Protein AF-A0A329N041-F1 (afdb_monomer)

Secondary structure (DSSP, 8-state):
-------------------THHHHHHHHHHHHHHHHHHHHHHHHHHHHHHHHTSTT-HHHHHHHHHHHHHHHHHHHHHHHHHHHHHHHHT-TTS-HHHHHHHHHHHHHHHHHHHHHHHHHHHHHH-TT----HHHHHHHHHHHHHHHHHHHHHHHHHHHHHHHHHHHHHHHHHHHHHHTT-

pLDDT: mean 80.26, std 16.28, range [36.41, 95.81]

Foldseek 3Di:
DDDDDPDPPPPPPPPPPQPCVLVVVLVVLLVVLVVLLVVLLVLLVVQLVVVVVPPDPPLVNLLSVLLNLLSVLLNVLSVLLNVLLCVLVVAPLDDSVCNVVLSVQSVVLSVVSVVLSVVSVCVSPDPDDPDDSVRSNVSSVVSSVVSVVSSVSSVVSSVVSVVSSVVSVVVVVVVVVVVVD

Structure (mmCIF, N/CA/C/O backbone):
data_AF-A0A329N041-F1
#
_entry.id   AF-A0A329N041-F1
#
loop_
_atom_site.group_PDB
_atom_site.id
_atom_site.type_symbol
_atom_site.label_atom_id
_atom_site.label_alt_id
_atom_site.label_comp_id
_atom_site.label_asym_id
_atom_site.label_entity_id
_atom_site.label_seq_id
_atom_site.pdbx_PDB_ins_code
_atom_site.Cartn_x
_atom_site.Cartn_y
_atom_site.Cartn_z
_atom_site.occupancy
_atom_site.B_iso_or_equiv
_atom_site.auth_seq_id
_atom_site.auth_comp_id
_atom_site.auth_asym_id
_atom_site.auth_atom_id
_atom_site.pdbx_PDB_model_num
ATOM 1 N N . MET A 1 1 ? 1.547 -16.023 -68.208 1.00 36.41 1 MET A N 1
ATOM 2 C CA . MET A 1 1 ? 2.608 -14.997 -68.260 1.00 36.41 1 MET A CA 1
ATOM 3 C C . MET A 1 1 ? 2.068 -13.757 -67.552 1.00 36.41 1 MET A C 1
ATOM 5 O O . MET A 1 1 ? 1.078 -13.243 -68.042 1.00 36.41 1 MET A O 1
ATOM 9 N N . PHE A 1 2 ? 2.660 -13.399 -66.395 1.00 37.31 2 PHE A N 1
ATOM 10 C CA . PHE A 1 2 ? 2.505 -12.159 -65.582 1.00 37.31 2 PHE A CA 1
ATOM 11 C C . PHE A 1 2 ? 1.068 -11.742 -65.183 1.00 37.31 2 PHE A C 1
ATOM 13 O O . PHE A 1 2 ? 0.293 -11.337 -66.033 1.00 37.31 2 PHE A O 1
ATOM 20 N N . LEU A 1 3 ? 0.563 -11.889 -63.947 1.00 41.72 3 LEU A N 1
ATOM 21 C CA . LEU A 1 3 ? 0.979 -11.391 -62.616 1.00 41.72 3 LEU A CA 1
ATOM 22 C C . LEU A 1 3 ? 1.294 -9.889 -62.570 1.00 41.72 3 LEU A C 1
ATOM 24 O O . LEU A 1 3 ? 2.370 -9.523 -63.011 1.00 41.72 3 LEU A O 1
ATOM 28 N N . VAL A 1 4 ? 0.409 -9.081 -61.963 1.00 42.91 4 VAL A N 1
ATOM 29 C CA . VAL A 1 4 ? 0.740 -8.079 -60.921 1.00 42.91 4 VAL A CA 1
ATOM 30 C C . VAL A 1 4 ? -0.524 -7.804 -60.089 1.00 42.91 4 VAL A C 1
ATOM 32 O O . VAL A 1 4 ? -1.478 -7.186 -60.554 1.00 42.91 4 VAL A O 1
ATOM 35 N N . CYS A 1 5 ? -0.507 -8.269 -58.839 1.00 43.84 5 CYS A N 1
ATOM 36 C CA . CYS A 1 5 ? -1.373 -7.798 -57.764 1.00 43.84 5 CYS A CA 1
ATOM 37 C C . CYS A 1 5 ? -0.854 -6.439 -57.278 1.00 43.84 5 CYS A C 1
ATOM 39 O O . CYS A 1 5 ? 0.295 -6.350 -56.850 1.00 43.84 5 CYS A O 1
ATOM 41 N N . ALA A 1 6 ? -1.687 -5.400 -57.285 1.00 44.22 6 ALA A N 1
ATOM 42 C CA . ALA A 1 6 ? -1.399 -4.160 -56.569 1.00 44.22 6 ALA A CA 1
ATOM 43 C C . ALA A 1 6 ? -2.016 -4.241 -55.165 1.00 44.22 6 ALA A C 1
ATOM 45 O O . ALA A 1 6 ? -3.108 -3.740 -54.910 1.00 44.22 6 ALA A O 1
ATOM 46 N N . THR A 1 7 ? -1.326 -4.918 -54.247 1.00 43.50 7 THR A N 1
ATOM 47 C CA . THR A 1 7 ? -1.579 -4.775 -52.810 1.00 43.50 7 THR A CA 1
ATOM 48 C C . THR A 1 7 ? -0.987 -3.444 -52.366 1.00 43.50 7 THR A C 1
ATOM 50 O O . THR A 1 7 ? 0.226 -3.323 -52.202 1.00 43.50 7 THR A O 1
ATOM 53 N N . GLY A 1 8 ? -1.835 -2.432 -52.194 1.00 42.41 8 GLY A N 1
ATOM 54 C CA . GLY A 1 8 ? -1.463 -1.224 -51.470 1.00 42.41 8 GLY A CA 1
ATOM 55 C C . GLY A 1 8 ? -1.218 -1.585 -50.011 1.00 42.41 8 GLY A C 1
ATOM 56 O O . GLY A 1 8 ? -2.159 -1.716 -49.232 1.00 42.41 8 GLY A O 1
ATOM 57 N N . THR A 1 9 ? 0.042 -1.785 -49.638 1.00 42.12 9 THR A N 1
ATOM 58 C CA . THR A 1 9 ? 0.456 -1.827 -48.238 1.00 42.12 9 THR A CA 1
ATOM 59 C C . THR A 1 9 ? 0.283 -0.426 -47.672 1.00 42.12 9 THR A C 1
ATOM 61 O O . THR A 1 9 ? 1.160 0.426 -47.805 1.00 42.12 9 THR A O 1
ATOM 64 N N . ALA A 1 10 ? -0.869 -0.174 -47.057 1.00 41.91 10 ALA A N 1
ATOM 65 C CA . ALA A 1 10 ? -1.018 0.922 -46.121 1.00 41.91 10 ALA A CA 1
ATOM 66 C C . ALA A 1 10 ? -0.098 0.627 -44.929 1.00 41.91 10 ALA A C 1
ATOM 68 O O . ALA A 1 10 ? -0.480 -0.047 -43.976 1.00 41.91 10 ALA A O 1
ATOM 69 N N . THR A 1 11 ? 1.146 1.098 -44.992 1.00 44.81 11 THR A N 1
ATOM 70 C CA . THR A 1 11 ? 2.001 1.215 -43.813 1.00 44.81 11 THR A CA 1
ATOM 71 C C . THR A 1 11 ? 1.449 2.359 -42.973 1.00 44.81 11 THR A C 1
ATOM 73 O O . THR A 1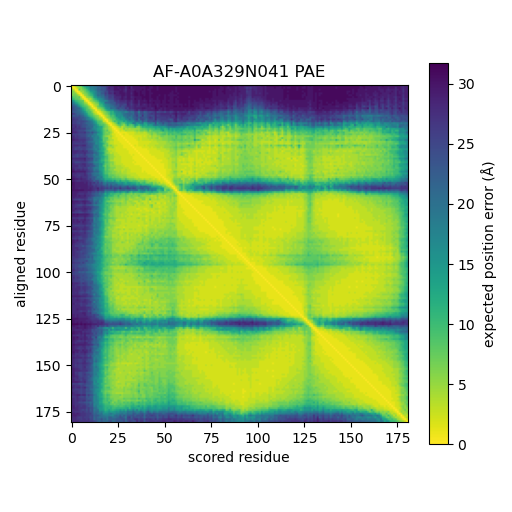 11 ? 1.955 3.480 -43.001 1.00 44.81 11 THR A O 1
ATOM 76 N N . ALA A 1 12 ? 0.366 2.089 -42.246 1.00 44.12 12 ALA A N 1
ATOM 77 C CA . ALA A 1 12 ? -0.032 2.901 -41.114 1.00 44.12 12 ALA A CA 1
ATOM 78 C C . ALA A 1 12 ? 1.030 2.696 -40.025 1.00 44.12 12 ALA A C 1
ATOM 80 O O . ALA A 1 12 ? 0.885 1.861 -39.137 1.00 44.12 12 ALA A O 1
ATOM 81 N N . GLN A 1 13 ? 2.143 3.423 -40.132 1.00 44.97 13 GLN A N 1
ATOM 82 C CA . GLN A 1 13 ? 3.060 3.623 -39.017 1.00 44.97 13 GLN A CA 1
ATOM 83 C C . GLN A 1 13 ? 2.371 4.542 -38.005 1.00 44.97 13 GLN A C 1
ATOM 85 O O . GLN A 1 13 ? 2.646 5.734 -37.925 1.00 44.97 13 GLN A O 1
ATOM 90 N N . GLY A 1 14 ? 1.435 3.984 -37.242 1.00 40.31 14 GLY A N 1
ATOM 91 C CA . GLY A 1 14 ? 1.096 4.542 -35.946 1.00 40.31 14 GLY A CA 1
ATOM 92 C C . GLY A 1 14 ? 2.196 4.114 -34.991 1.00 40.31 14 GLY A C 1
ATOM 93 O O . GLY A 1 14 ? 2.254 2.945 -34.617 1.00 40.31 14 GLY A O 1
ATOM 94 N N . TRP A 1 15 ? 3.092 5.028 -34.618 1.00 39.97 15 TRP A N 1
ATOM 95 C CA . TRP A 1 15 ? 3.858 4.831 -33.389 1.00 39.97 15 TRP A CA 1
ATOM 96 C C . TRP A 1 15 ? 2.839 4.574 -32.274 1.00 39.97 15 TRP A C 1
ATOM 98 O O . TRP A 1 15 ? 1.861 5.327 -32.205 1.00 39.97 15 TRP A O 1
ATOM 108 N N . PRO A 1 16 ? 2.989 3.526 -31.444 1.00 43.50 16 PRO A N 1
ATOM 109 C CA . PRO A 1 16 ? 2.097 3.342 -30.315 1.00 43.50 16 PRO A CA 1
ATOM 110 C C . PRO A 1 16 ? 2.186 4.601 -29.454 1.00 43.50 16 PRO A C 1
ATOM 112 O O . PRO A 1 16 ? 3.217 4.898 -28.853 1.00 43.50 16 PRO A O 1
ATOM 115 N N . VAL A 1 17 ? 1.111 5.388 -29.463 1.00 50.88 17 VAL A N 1
ATOM 116 C CA . VAL A 1 17 ? 0.929 6.473 -28.511 1.00 50.88 17 VAL A CA 1
ATOM 117 C C . VAL A 1 17 ? 0.773 5.779 -27.170 1.00 50.88 17 VAL A C 1
ATOM 119 O O . VAL A 1 17 ? -0.177 5.028 -26.953 1.00 50.88 17 VAL A O 1
ATOM 122 N N . TYR A 1 18 ? 1.786 5.947 -26.330 1.00 52.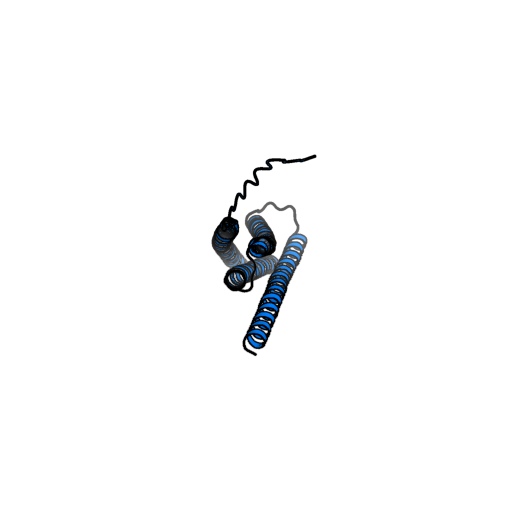84 18 TYR A N 1
ATOM 123 C CA . TYR A 1 18 ? 1.862 5.358 -25.005 1.00 52.84 18 TYR A CA 1
ATOM 124 C C . TYR A 1 18 ? 0.614 5.732 -24.213 1.00 52.84 18 TYR A C 1
ATOM 126 O O . TYR A 1 18 ? 0.292 6.910 -24.085 1.00 52.84 18 TYR A O 1
ATOM 134 N N . ASP A 1 19 ? -0.072 4.728 -23.675 1.00 51.34 19 ASP A N 1
ATOM 135 C CA . ASP A 1 19 ? -1.238 4.912 -22.817 1.00 51.34 19 ASP A CA 1
ATOM 136 C C . ASP A 1 19 ? -0.763 5.213 -21.390 1.00 51.34 19 ASP A C 1
ATOM 138 O O . ASP A 1 19 ? -0.799 4.390 -20.478 1.00 51.34 19 ASP A O 1
ATOM 142 N N . ASN A 1 20 ? -0.239 6.422 -21.218 1.00 51.19 20 ASN A N 1
ATOM 143 C CA . ASN A 1 20 ? 0.140 7.019 -19.940 1.00 51.19 20 ASN A CA 1
ATOM 144 C C . ASN A 1 20 ? -1.081 7.335 -19.043 1.00 51.19 20 ASN A C 1
ATOM 146 O O . ASN A 1 20 ? -0.908 7.805 -17.914 1.00 51.19 20 ASN A O 1
ATOM 150 N N . THR A 1 21 ? -2.304 7.014 -19.487 1.00 59.97 21 THR A N 1
ATOM 151 C CA . THR A 1 21 ? -3.535 7.116 -18.689 1.00 59.97 21 THR A CA 1
ATOM 152 C C . THR A 1 21 ? -3.466 6.271 -17.414 1.00 59.97 21 THR A C 1
ATOM 154 O O . THR A 1 21 ? -3.824 6.775 -16.349 1.00 59.97 21 THR A O 1
ATOM 157 N N . ASN A 1 22 ? -2.934 5.041 -17.485 1.00 61.88 22 ASN A N 1
ATOM 158 C CA . ASN A 1 22 ? -2.892 4.116 -16.339 1.00 61.88 22 ASN A CA 1
ATOM 159 C C . ASN A 1 22 ? -1.966 4.595 -15.204 1.00 61.88 22 ASN A C 1
ATOM 161 O O . ASN A 1 22 ? -2.244 4.367 -14.029 1.00 61.88 22 ASN A O 1
ATOM 165 N N . PHE A 1 23 ? -0.871 5.294 -15.522 1.00 64.06 23 PHE A N 1
ATOM 166 C CA . PHE A 1 23 ? 0.017 5.840 -14.488 1.00 64.06 23 PHE A CA 1
ATOM 167 C C . PHE A 1 23 ? -0.606 7.058 -13.795 1.00 64.06 23 PHE A C 1
ATOM 169 O O . PHE A 1 23 ? -0.521 7.209 -12.576 1.00 64.06 23 PHE A O 1
ATOM 176 N N . ILE A 1 24 ? -1.284 7.918 -14.562 1.00 67.12 24 ILE A N 1
ATOM 177 C CA . ILE A 1 24 ? -2.003 9.073 -14.012 1.00 67.12 24 ILE A CA 1
ATOM 178 C C . ILE A 1 24 ? -3.166 8.605 -13.127 1.00 67.12 24 ILE A C 1
ATOM 180 O O . ILE A 1 24 ? -3.408 9.208 -12.078 1.00 67.12 24 ILE A O 1
ATOM 184 N N . SER A 1 25 ? -3.883 7.545 -13.516 1.00 76.62 25 SER A N 1
ATOM 185 C CA . SER A 1 25 ? -4.955 6.981 -12.690 1.00 76.62 25 SER A CA 1
ATOM 186 C C . SER A 1 25 ? -4.417 6.387 -11.392 1.00 76.62 25 SER A C 1
ATOM 188 O O . SER A 1 25 ? -4.970 6.695 -10.340 1.00 76.62 25 SER A O 1
ATOM 190 N N . LEU A 1 26 ? -3.307 5.648 -11.432 1.00 78.69 26 LEU A N 1
ATOM 191 C CA . LEU A 1 26 ? -2.674 5.121 -10.224 1.00 78.69 26 LEU A CA 1
ATOM 192 C C . LEU A 1 26 ? -2.183 6.239 -9.297 1.00 78.69 26 LEU A C 1
ATOM 194 O O . LEU A 1 26 ? -2.425 6.207 -8.095 1.00 78.69 26 LEU A O 1
ATOM 198 N N . GLY A 1 27 ? -1.555 7.285 -9.841 1.00 80.75 27 GLY A N 1
ATOM 199 C CA . GLY A 1 27 ? -1.159 8.452 -9.050 1.00 80.75 27 GLY A CA 1
ATOM 200 C C . GLY A 1 27 ? -2.347 9.112 -8.338 1.00 80.75 27 GLY A C 1
ATOM 201 O O . GLY A 1 27 ? -2.243 9.472 -7.166 1.00 80.75 27 GLY A O 1
ATOM 202 N N . LYS A 1 28 ? -3.501 9.224 -9.012 1.00 84.00 28 LYS A N 1
ATOM 203 C CA . LYS A 1 28 ? -4.747 9.712 -8.397 1.00 84.00 28 LYS A CA 1
ATOM 204 C C . LYS A 1 28 ? -5.266 8.767 -7.316 1.00 84.00 28 LYS A C 1
ATOM 206 O O . LYS A 1 28 ? -5.635 9.250 -6.249 1.00 84.00 28 LYS A O 1
ATOM 211 N N . GLN A 1 29 ? -5.279 7.460 -7.581 1.00 83.88 29 GLN A N 1
ATOM 212 C CA . GLN A 1 29 ? -5.688 6.448 -6.606 1.00 83.88 29 GLN A CA 1
ATOM 213 C C . GLN A 1 29 ? -4.832 6.550 -5.346 1.00 83.88 29 GLN A C 1
ATOM 215 O O . GLN A 1 29 ? -5.388 6.737 -4.277 1.00 83.88 29 GLN A O 1
ATOM 220 N N . LEU A 1 30 ? -3.502 6.580 -5.469 1.00 81.69 30 LEU A N 1
ATOM 221 C CA . LEU A 1 30 ? -2.580 6.696 -4.333 1.00 81.69 30 LEU A CA 1
ATOM 222 C C . LEU A 1 30 ? -2.812 7.965 -3.495 1.00 81.69 30 LEU A C 1
ATOM 224 O O . LEU A 1 30 ? -2.714 7.926 -2.268 1.00 81.69 30 LEU A O 1
ATOM 228 N N . ILE A 1 31 ? -3.137 9.093 -4.136 1.00 85.75 31 ILE A N 1
ATOM 229 C CA . ILE A 1 31 ? -3.490 10.335 -3.429 1.00 85.75 31 ILE A CA 1
ATOM 230 C C . ILE A 1 31 ? -4.810 10.171 -2.664 1.00 85.75 31 ILE A C 1
ATOM 232 O O . ILE A 1 31 ? -4.897 10.575 -1.501 1.00 85.75 31 ILE A O 1
ATOM 236 N N . GLU A 1 32 ? -5.830 9.570 -3.281 1.00 87.00 32 GLU A N 1
ATOM 237 C CA . GLU A 1 32 ? -7.100 9.294 -2.602 1.00 87.00 32 GLU A CA 1
ATOM 238 C C . GLU A 1 32 ? -6.900 8.294 -1.451 1.00 87.00 32 GLU A C 1
ATOM 240 O O . GLU A 1 32 ? -7.385 8.534 -0.347 1.00 87.00 32 GLU A O 1
ATOM 245 N N . SER A 1 33 ? -6.083 7.255 -1.636 1.00 82.19 33 SER A N 1
ATOM 246 C CA . SER A 1 33 ? -5.703 6.301 -0.590 1.00 82.19 33 SER A CA 1
ATOM 247 C C . SER A 1 33 ? -5.014 6.990 0.594 1.00 82.19 33 SER A C 1
ATOM 249 O O . SER A 1 33 ? -5.297 6.691 1.757 1.00 82.19 33 SER A O 1
ATOM 251 N N . ALA A 1 34 ? -4.133 7.964 0.339 1.00 83.44 34 ALA A N 1
ATOM 252 C CA . ALA A 1 34 ? -3.487 8.748 1.395 1.00 83.44 34 ALA A CA 1
ATOM 253 C C . ALA A 1 34 ? -4.508 9.571 2.205 1.00 83.44 34 ALA A C 1
ATOM 255 O O . ALA A 1 34 ? -4.422 9.681 3.432 1.00 83.44 34 ALA A O 1
ATOM 256 N N . LYS A 1 35 ? -5.521 10.121 1.534 1.00 88.25 35 LYS A N 1
ATOM 257 C CA . LYS A 1 35 ? -6.616 10.836 2.194 1.00 88.25 35 LYS A CA 1
ATOM 258 C C . LYS A 1 35 ? -7.500 9.886 3.008 1.00 88.25 35 LYS A C 1
ATOM 260 O O . LYS A 1 35 ? -7.790 10.189 4.166 1.00 88.25 35 LYS A O 1
ATOM 265 N N . GLN A 1 36 ? -7.874 8.739 2.446 1.00 86.62 36 GLN A N 1
ATOM 266 C CA . GLN A 1 36 ? -8.671 7.714 3.124 1.00 86.62 36 GLN A CA 1
ATOM 267 C C . GLN A 1 36 ? -7.961 7.166 4.372 1.00 86.62 36 GLN A C 1
ATOM 269 O O . GLN A 1 36 ? -8.552 7.111 5.449 1.00 86.62 36 GLN A O 1
ATOM 274 N N . THR A 1 37 ? -6.669 6.836 4.277 1.00 88.19 37 THR A N 1
ATOM 275 C CA . THR A 1 37 ? -5.873 6.369 5.430 1.00 88.19 37 THR A CA 1
ATOM 276 C C . THR A 1 37 ? -5.774 7.426 6.531 1.00 88.19 37 THR A C 1
ATOM 278 O O . THR A 1 37 ? -5.918 7.096 7.708 1.00 88.19 37 THR A O 1
ATOM 281 N N . SER A 1 38 ? -5.600 8.704 6.176 1.00 88.62 38 SER A N 1
ATOM 282 C CA . SER A 1 38 ? -5.602 9.815 7.137 1.00 88.62 38 SER A CA 1
ATOM 283 C C . SER A 1 38 ? -6.943 9.947 7.868 1.00 88.62 38 SER A C 1
ATOM 285 O O . SER A 1 38 ? -6.971 10.038 9.098 1.00 88.62 38 SER A O 1
ATOM 287 N N . GLN A 1 39 ? -8.060 9.879 7.136 1.00 89.75 39 GLN A N 1
ATOM 288 C CA . GLN A 1 39 ? -9.401 9.885 7.729 1.00 89.75 39 GLN A CA 1
ATOM 289 C C . GLN A 1 39 ? -9.595 8.700 8.681 1.00 89.75 39 GLN A C 1
ATOM 291 O O . GLN A 1 39 ? -10.033 8.881 9.816 1.00 89.75 39 GLN A O 1
ATOM 296 N N . LEU A 1 40 ? -9.198 7.498 8.260 1.00 87.88 40 LEU A N 1
ATOM 297 C CA . LEU A 1 40 ? -9.338 6.293 9.069 1.00 87.88 40 LEU A CA 1
ATOM 298 C C . LEU A 1 40 ? -8.480 6.349 10.345 1.00 87.88 40 LEU A C 1
ATOM 300 O O . LEU A 1 40 ? -8.952 5.972 11.417 1.00 87.88 40 LEU A O 1
ATOM 304 N N . LEU A 1 41 ? -7.255 6.884 10.276 1.00 90.50 41 LEU A N 1
ATOM 305 C CA . LEU A 1 41 ? -6.420 7.127 11.461 1.00 90.50 41 LEU A CA 1
ATOM 306 C C . LEU A 1 41 ? -7.072 8.104 12.440 1.00 90.50 41 LEU A C 1
ATOM 308 O O . LEU A 1 41 ? -7.046 7.858 13.647 1.00 90.50 41 LEU A O 1
ATOM 312 N N . GLN A 1 42 ? -7.666 9.191 11.941 1.00 89.06 42 GLN A N 1
ATOM 313 C CA . GLN A 1 42 ? -8.391 10.147 12.782 1.00 89.06 42 GLN A CA 1
ATOM 314 C C . GLN A 1 42 ? -9.575 9.476 13.484 1.00 89.06 42 GLN A C 1
ATOM 316 O O . GLN A 1 42 ? -9.747 9.652 14.691 1.00 89.06 42 GLN A O 1
ATOM 321 N N . THR A 1 43 ? -10.347 8.653 12.767 1.00 87.81 43 THR A N 1
ATOM 322 C CA . THR A 1 43 ? -11.447 7.870 13.348 1.00 87.81 43 THR A CA 1
ATOM 323 C C . THR A 1 43 ? -10.945 6.918 14.432 1.00 87.81 43 THR A C 1
ATOM 325 O O . THR A 1 43 ? -11.510 6.886 15.526 1.00 87.81 43 THR A O 1
ATOM 328 N N . VAL A 1 44 ? -9.859 6.181 14.180 1.00 88.56 44 VAL A N 1
ATOM 329 C CA . VAL A 1 44 ? -9.260 5.275 15.172 1.00 88.56 44 VAL A CA 1
ATOM 330 C C . VAL A 1 44 ? -8.824 6.029 16.430 1.00 88.56 44 VAL A C 1
ATOM 332 O O . VAL A 1 44 ? -9.101 5.576 17.541 1.00 88.56 44 VAL A O 1
ATOM 335 N N . GLU A 1 45 ? -8.161 7.177 16.279 1.00 88.38 45 GLU A N 1
ATOM 336 C CA . GLU A 1 45 ? -7.673 7.970 17.412 1.00 88.38 45 GLU A CA 1
ATOM 337 C C . GLU A 1 45 ? -8.832 8.569 18.223 1.00 88.38 45 GLU A C 1
ATOM 339 O O . GLU A 1 45 ? -8.837 8.488 19.452 1.00 88.38 45 GLU A O 1
ATOM 344 N N . PHE A 1 46 ? -9.869 9.072 17.548 1.00 89.12 46 PHE A N 1
ATOM 345 C CA . PHE A 1 46 ? -11.095 9.546 18.188 1.00 89.12 46 PHE A CA 1
ATOM 346 C C . PHE A 1 46 ? -11.794 8.439 18.993 1.00 89.12 46 PHE A C 1
ATOM 348 O O . PHE A 1 46 ? -12.163 8.640 20.154 1.00 89.12 46 PHE A O 1
ATOM 355 N N . LEU A 1 47 ? -11.951 7.244 18.414 1.00 85.31 47 LEU A N 1
ATOM 356 C CA . LEU A 1 47 ? -12.558 6.099 19.101 1.00 85.31 47 LEU A CA 1
ATOM 357 C C . LEU A 1 47 ? -11.715 5.635 20.294 1.00 85.31 47 LEU A C 1
ATOM 359 O O . LEU A 1 47 ? -12.263 5.290 21.345 1.00 85.31 47 LEU A O 1
ATOM 363 N N . LYS A 1 48 ? -10.386 5.674 20.171 1.00 85.44 48 LYS A N 1
ATOM 364 C CA . LYS A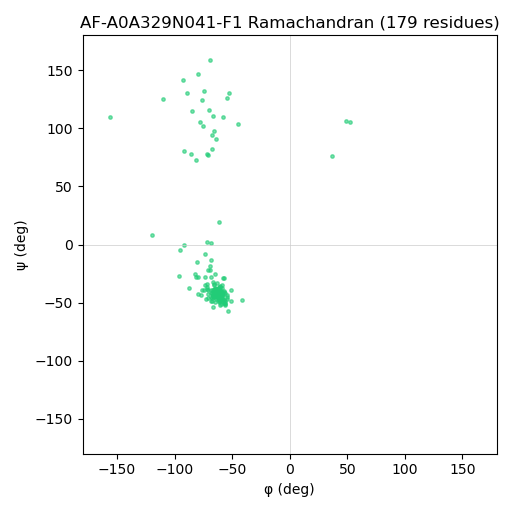 1 48 ? -9.467 5.306 21.250 1.00 85.44 48 LYS A CA 1
ATOM 365 C C . LYS A 1 48 ? -9.588 6.266 22.434 1.00 85.44 48 LYS A C 1
ATOM 367 O O . LYS A 1 48 ? -9.788 5.810 23.558 1.00 85.44 48 LYS A O 1
ATOM 372 N N . GLN A 1 49 ? -9.543 7.576 22.184 1.00 85.44 49 GLN A N 1
ATOM 373 C CA . GLN A 1 49 ? -9.660 8.602 23.227 1.00 85.44 49 GLN A CA 1
ATOM 374 C C . GLN A 1 49 ? -10.991 8.530 23.982 1.00 85.44 49 GLN A C 1
ATOM 376 O O . GLN A 1 49 ? -11.029 8.752 25.192 1.00 85.44 49 GLN A O 1
ATOM 381 N N . GLN A 1 50 ? -12.084 8.203 23.289 1.00 82.69 50 GLN A N 1
ATOM 382 C CA . GLN A 1 50 ? -13.382 8.000 23.935 1.00 82.69 50 GLN A CA 1
ATOM 383 C C . GLN A 1 50 ? -13.391 6.764 24.842 1.00 82.69 50 GLN A C 1
ATOM 385 O O . GLN A 1 50 ? -13.967 6.803 25.927 1.00 82.69 50 GLN A O 1
ATOM 390 N N . LYS A 1 51 ? -12.742 5.671 24.426 1.00 78.69 51 LYS A N 1
ATOM 391 C CA . LYS A 1 51 ? -12.730 4.406 25.175 1.00 78.69 51 LYS A CA 1
ATOM 392 C C . LYS A 1 51 ? -11.745 4.388 26.339 1.00 78.69 51 LYS A C 1
ATOM 394 O O . LYS A 1 51 ? -12.014 3.699 27.310 1.00 78.69 51 LYS A O 1
ATOM 399 N N . GLU A 1 52 ? -10.651 5.145 26.295 1.00 73.50 52 GLU A N 1
ATOM 400 C CA . GLU A 1 52 ? -9.715 5.260 27.429 1.00 73.50 52 GLU A CA 1
ATOM 401 C C . GLU A 1 52 ? -10.311 6.020 28.629 1.00 73.50 52 GLU A C 1
ATOM 403 O O . GLU A 1 52 ? -9.875 5.819 29.760 1.00 73.50 52 GLU A O 1
ATOM 408 N N . ARG A 1 53 ? -11.336 6.852 28.401 1.00 65.88 53 ARG A N 1
ATOM 409 C CA . ARG A 1 53 ? -12.055 7.601 29.449 1.00 65.88 53 ARG A CA 1
ATOM 410 C C . ARG A 1 53 ? -13.105 6.771 30.196 1.00 65.88 53 ARG A C 1
ATOM 412 O O . ARG A 1 53 ? -13.570 7.201 31.245 1.00 65.88 53 ARG A O 1
ATOM 419 N N . ILE A 1 54 ? -13.481 5.610 29.663 1.00 67.12 54 ILE A N 1
ATOM 420 C CA . ILE A 1 54 ? -14.453 4.680 30.250 1.00 67.12 54 ILE A CA 1
ATOM 421 C C . ILE A 1 54 ? -13.654 3.456 30.708 1.00 67.12 54 ILE A C 1
ATOM 423 O O . ILE A 1 54 ? -12.902 2.897 29.917 1.00 67.12 54 ILE A O 1
ATOM 427 N N . GLU A 1 55 ? -13.751 3.061 31.978 1.00 54.69 55 GLU A N 1
ATOM 428 C CA . GLU A 1 55 ? -12.879 2.051 32.600 1.00 54.69 55 GLU A CA 1
ATOM 429 C C . GLU A 1 55 ? -12.648 0.792 31.726 1.00 54.69 55 GLU A C 1
ATOM 431 O O . GLU A 1 55 ? -13.498 -0.083 31.599 1.00 54.69 55 GLU A O 1
ATOM 436 N N . LYS A 1 56 ? -11.458 0.721 31.107 1.00 55.16 56 LYS A N 1
ATOM 437 C CA . LYS A 1 56 ? -10.799 -0.447 30.485 1.00 55.16 56 LYS A CA 1
ATOM 438 C C . LYS A 1 56 ? -11.703 -1.458 29.755 1.00 55.16 56 LYS A C 1
ATOM 440 O O . LYS A 1 56 ? -11.796 -2.621 30.148 1.00 55.16 56 LYS A O 1
ATOM 445 N N . VAL A 1 57 ? -12.165 -1.112 28.553 1.00 63.31 57 VAL A N 1
ATOM 446 C CA . VAL A 1 57 ? -12.594 -2.130 27.570 1.00 63.31 57 VAL A CA 1
ATOM 447 C C . VAL A 1 57 ? -11.379 -2.614 26.760 1.00 63.31 57 VAL A C 1
ATOM 449 O O . VAL A 1 57 ? -11.138 -2.182 25.633 1.00 63.31 57 VAL A O 1
ATOM 452 N N . ASN A 1 58 ? -10.570 -3.496 27.363 1.00 73.88 58 ASN A N 1
ATOM 453 C CA . ASN A 1 58 ? -9.300 -4.010 26.812 1.00 73.88 58 ASN A CA 1
ATOM 454 C C . ASN A 1 58 ? -9.445 -4.542 25.366 1.00 73.88 58 ASN A C 1
ATOM 456 O O . ASN A 1 58 ? -8.595 -4.288 24.513 1.00 73.88 58 ASN A O 1
ATOM 460 N N . THR A 1 59 ? -10.556 -5.216 25.065 1.00 78.88 59 THR A N 1
ATOM 461 C CA . THR A 1 59 ? -10.835 -5.791 23.740 1.00 78.88 59 THR A CA 1
ATOM 462 C C . THR A 1 59 ? -10.982 -4.731 22.647 1.00 78.88 59 THR A C 1
ATOM 464 O O . THR A 1 59 ? -10.371 -4.863 21.591 1.00 78.88 59 THR A O 1
ATOM 467 N N . VAL A 1 60 ? -11.701 -3.635 22.907 1.00 79.75 60 VAL A N 1
ATOM 468 C CA . VAL A 1 60 ? -11.891 -2.554 21.921 1.00 79.75 60 VAL A CA 1
ATOM 469 C C . VAL A 1 60 ? -10.580 -1.812 21.666 1.00 79.75 60 VAL A C 1
ATOM 471 O O . VAL A 1 60 ? -10.249 -1.506 20.525 1.00 79.75 60 VAL A O 1
ATOM 474 N N . ILE A 1 61 ? -9.773 -1.588 22.706 1.00 82.56 61 ILE A N 1
ATOM 475 C CA . ILE A 1 61 ? -8.445 -0.975 22.551 1.00 82.56 61 ILE A CA 1
ATOM 476 C C . ILE A 1 61 ? -7.542 -1.851 21.667 1.00 82.56 61 ILE A C 1
ATOM 478 O O . ILE A 1 61 ? -6.828 -1.332 20.808 1.00 82.56 61 ILE A O 1
ATOM 482 N N . LYS A 1 62 ? -7.593 -3.181 21.831 1.00 84.38 62 LYS A N 1
ATOM 483 C CA . LYS A 1 62 ? -6.873 -4.123 20.958 1.00 84.38 62 LYS A CA 1
ATOM 484 C C . LYS A 1 62 ? -7.355 -4.048 19.508 1.00 84.38 62 LYS A C 1
ATOM 486 O O . LYS A 1 62 ? -6.514 -4.020 18.614 1.00 84.38 62 LYS A O 1
ATOM 491 N N . GLN A 1 63 ? -8.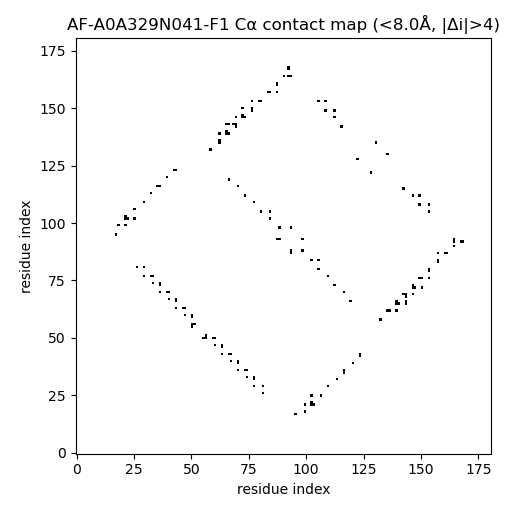667 -3.977 19.282 1.00 84.56 63 GLN A N 1
ATOM 492 C CA . GLN A 1 63 ? -9.247 -3.837 17.941 1.00 84.56 63 GLN A CA 1
ATOM 493 C C . GLN A 1 63 ? -8.781 -2.535 17.271 1.00 84.56 63 GLN A C 1
ATOM 495 O O . GLN A 1 63 ? -8.238 -2.568 16.171 1.00 84.56 63 GLN A O 1
ATOM 500 N N . LEU A 1 64 ? -8.880 -1.400 17.967 1.00 86.44 64 LEU A N 1
ATOM 501 C CA . LEU A 1 64 ? -8.423 -0.102 17.457 1.00 86.44 64 LEU A CA 1
ATOM 502 C C . LEU A 1 64 ? -6.919 -0.087 17.161 1.00 86.44 64 LEU A C 1
ATOM 504 O O . LEU A 1 64 ? -6.485 0.478 16.157 1.00 86.44 64 LEU A O 1
ATOM 508 N N . LYS A 1 65 ? -6.110 -0.751 17.996 1.00 88.69 65 LYS A N 1
ATOM 509 C CA . LYS A 1 65 ? -4.678 -0.926 17.732 1.00 88.69 65 LYS A CA 1
ATOM 510 C C . LYS A 1 65 ? -4.432 -1.759 16.471 1.00 88.69 65 LYS A C 1
ATOM 512 O O . LYS A 1 65 ? -3.583 -1.379 15.671 1.00 88.69 65 LYS A O 1
ATOM 517 N N . ALA A 1 66 ? -5.169 -2.853 16.279 1.00 89.81 66 ALA A N 1
ATOM 518 C CA . ALA A 1 66 ? -5.057 -3.675 15.077 1.00 89.81 66 ALA A CA 1
ATOM 519 C C . ALA A 1 66 ? -5.407 -2.871 13.816 1.00 89.81 66 ALA A C 1
ATOM 521 O O . ALA A 1 66 ? -4.636 -2.896 12.859 1.00 89.81 66 ALA A O 1
ATOM 522 N N . VAL A 1 67 ? -6.487 -2.078 13.845 1.00 89.62 67 VAL A N 1
ATOM 523 C CA . VAL A 1 67 ? -6.841 -1.199 12.718 1.00 89.62 67 VAL A CA 1
ATOM 524 C C . VAL A 1 67 ? -5.746 -0.167 12.459 1.00 89.62 67 VAL A C 1
ATOM 526 O O . VAL A 1 67 ? -5.321 -0.008 11.322 1.00 89.62 67 VAL A O 1
ATOM 529 N N . ARG A 1 68 ? -5.203 0.481 13.497 1.00 89.94 68 ARG A N 1
ATOM 530 C CA . ARG A 1 68 ? -4.078 1.418 13.335 1.00 89.94 68 ARG A CA 1
ATOM 531 C C . ARG A 1 68 ? -2.871 0.776 12.645 1.00 89.94 68 ARG A C 1
ATOM 533 O O . ARG A 1 68 ? -2.232 1.415 11.813 1.00 89.94 68 ARG A O 1
ATOM 540 N N . GLU A 1 69 ? -2.541 -0.463 13.005 1.00 91.25 69 GLU A N 1
ATOM 541 C CA . GLU A 1 69 ? -1.443 -1.206 12.381 1.00 91.25 69 GLU A CA 1
ATOM 542 C C . GLU A 1 69 ? -1.737 -1.530 10.911 1.00 91.25 69 GLU A C 1
ATOM 544 O O . GLU A 1 69 ? -0.860 -1.332 10.074 1.00 91.25 69 GLU A O 1
ATOM 549 N N . ILE A 1 70 ? -2.965 -1.943 10.582 1.00 90.94 70 ILE A N 1
ATOM 550 C CA . ILE A 1 70 ? -3.409 -2.164 9.195 1.00 90.94 70 ILE A CA 1
ATOM 551 C C . ILE A 1 70 ? -3.262 -0.878 8.379 1.00 90.94 70 ILE A C 1
ATOM 553 O O . ILE A 1 70 ? -2.651 -0.888 7.313 1.00 90.94 70 ILE A O 1
ATOM 557 N N . VAL A 1 71 ? -3.755 0.250 8.897 1.00 91.00 71 VAL A N 1
ATOM 558 C CA . VAL A 1 71 ? -3.658 1.538 8.199 1.00 91.00 71 VAL A CA 1
ATOM 559 C C . VAL A 1 71 ? -2.204 1.959 8.000 1.00 91.00 71 VAL A C 1
ATOM 561 O O . VAL A 1 71 ? -1.835 2.397 6.914 1.00 91.00 71 VAL A O 1
ATOM 564 N N . SER A 1 72 ? -1.350 1.768 9.009 1.00 91.38 72 SER A N 1
ATOM 565 C CA . SER A 1 72 ? 0.080 2.068 8.887 1.00 91.38 72 SER A CA 1
ATOM 566 C C . SER A 1 72 ? 0.788 1.175 7.862 1.00 91.38 72 SER A C 1
ATOM 568 O O . SER A 1 72 ? 1.662 1.663 7.146 1.00 91.38 72 SER A O 1
ATOM 570 N N . ASN A 1 73 ? 0.431 -0.109 7.777 1.00 91.88 73 ASN A N 1
ATOM 571 C CA . ASN A 1 73 ? 0.979 -1.019 6.771 1.00 91.88 73 ASN A CA 1
ATOM 572 C C . ASN A 1 73 ? 0.551 -0.605 5.360 1.00 91.88 73 ASN A C 1
ATOM 574 O O . ASN A 1 73 ? 1.399 -0.519 4.477 1.00 91.88 73 ASN A O 1
ATOM 578 N N . ASN A 1 74 ? -0.728 -0.278 5.164 1.00 91.75 74 ASN A N 1
ATOM 579 C CA . ASN A 1 74 ? -1.232 0.178 3.869 1.00 91.75 74 ASN A CA 1
ATOM 580 C C . ASN A 1 74 ? -0.617 1.521 3.451 1.00 91.75 74 ASN A C 1
ATOM 582 O O . ASN A 1 74 ? -0.229 1.674 2.301 1.00 91.75 74 ASN A O 1
ATOM 586 N N . GLN A 1 75 ? -0.407 2.462 4.378 1.00 91.06 75 GLN A N 1
ATOM 587 C CA . GLN A 1 75 ? 0.306 3.705 4.066 1.00 91.06 75 GLN A CA 1
ATOM 588 C C . GLN A 1 75 ? 1.724 3.436 3.537 1.00 91.06 75 GLN A C 1
ATOM 590 O O . GLN A 1 75 ? 2.108 3.972 2.501 1.00 91.06 75 GLN A O 1
ATOM 595 N N . LYS A 1 76 ? 2.479 2.551 4.202 1.00 92.38 76 LYS A N 1
ATOM 596 C CA . LYS A 1 76 ? 3.815 2.142 3.736 1.00 92.38 76 LYS A CA 1
ATOM 597 C C . LYS A 1 76 ? 3.766 1.445 2.381 1.00 92.38 76 LYS A C 1
ATOM 599 O O . LYS A 1 76 ? 4.668 1.643 1.576 1.00 92.38 76 LYS A O 1
ATOM 604 N N . LEU A 1 77 ? 2.742 0.628 2.145 1.00 93.62 77 LEU A N 1
ATOM 605 C CA . LEU A 1 77 ? 2.511 -0.022 0.860 1.00 93.62 77 LEU A CA 1
ATOM 606 C C . LEU A 1 77 ? 2.302 1.023 -0.241 1.00 93.62 77 LEU A C 1
ATOM 608 O O . LEU A 1 77 ? 2.975 0.947 -1.262 1.00 93.62 77 LEU A O 1
ATOM 612 N N . PHE A 1 78 ? 1.448 2.026 -0.023 1.00 92.00 78 PHE A N 1
ATOM 613 C CA . PHE A 1 78 ? 1.211 3.092 -1.001 1.00 92.00 78 PHE A CA 1
ATOM 614 C C . PHE A 1 78 ? 2.467 3.912 -1.288 1.00 92.00 78 PHE A C 1
ATOM 616 O O . PHE A 1 78 ? 2.761 4.183 -2.450 1.00 92.00 78 PHE A O 1
ATOM 623 N N . ASP A 1 79 ? 3.229 4.270 -0.253 1.00 90.69 79 ASP A N 1
ATOM 624 C CA . ASP A 1 79 ? 4.496 4.984 -0.420 1.00 90.69 79 ASP A CA 1
ATOM 625 C C . ASP A 1 79 ? 5.513 4.145 -1.211 1.00 90.69 79 ASP A C 1
ATOM 627 O O . ASP A 1 79 ? 6.118 4.643 -2.158 1.00 90.69 79 ASP A O 1
ATOM 631 N N . MET A 1 80 ? 5.642 2.854 -0.883 1.00 90.44 80 MET A N 1
ATOM 632 C CA . MET A 1 80 ? 6.524 1.924 -1.589 1.00 90.44 80 MET A CA 1
ATOM 633 C C . MET A 1 80 ? 6.126 1.783 -3.058 1.00 90.44 80 MET A C 1
ATOM 635 O O . MET A 1 80 ? 6.971 1.937 -3.930 1.00 90.44 80 MET A O 1
ATOM 639 N N . VAL A 1 81 ? 4.844 1.553 -3.351 1.00 90.62 81 VAL A N 1
ATOM 640 C CA . VAL A 1 81 ? 4.357 1.426 -4.732 1.00 90.62 81 VAL A CA 1
ATOM 641 C C . VAL A 1 81 ? 4.561 2.721 -5.511 1.00 90.62 81 VAL A C 1
ATOM 643 O O . VAL A 1 81 ? 5.026 2.663 -6.646 1.00 90.62 81 VAL A O 1
ATOM 646 N N . ARG A 1 82 ? 4.267 3.885 -4.915 1.00 89.19 82 ARG A N 1
ATOM 647 C CA . ARG A 1 82 ? 4.477 5.192 -5.554 1.00 89.19 82 ARG A CA 1
AT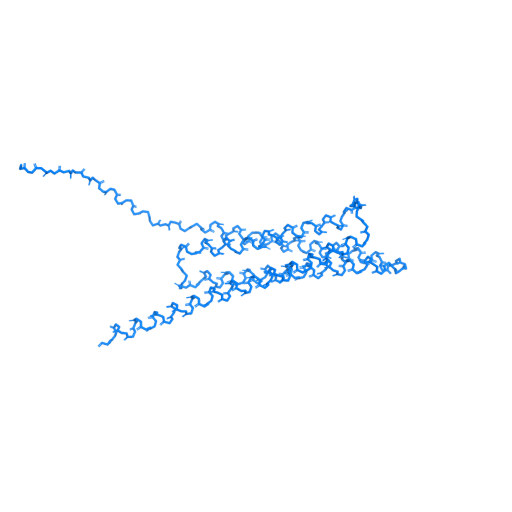OM 648 C C . ARG A 1 82 ? 5.929 5.366 -5.993 1.00 89.19 82 ARG A C 1
ATOM 650 O O . ARG A 1 82 ? 6.183 5.718 -7.145 1.00 89.19 82 ARG A O 1
ATOM 657 N N . ASP A 1 83 ? 6.855 5.150 -5.066 1.00 88.88 83 ASP A N 1
ATOM 658 C CA . ASP A 1 83 ? 8.267 5.446 -5.281 1.00 88.88 83 ASP A CA 1
ATOM 659 C C . ASP A 1 83 ? 8.916 4.365 -6.166 1.00 88.88 83 ASP A C 1
ATOM 661 O O . ASP A 1 83 ? 9.624 4.682 -7.123 1.00 88.88 83 ASP A O 1
ATOM 665 N N . ASP A 1 84 ? 8.617 3.087 -5.921 1.00 87.75 84 ASP A N 1
ATOM 666 C CA . ASP A 1 84 ? 9.198 1.967 -6.663 1.00 87.75 84 ASP A CA 1
ATOM 667 C C . ASP A 1 84 ? 8.683 1.877 -8.092 1.00 87.75 84 ASP A C 1
ATOM 669 O O . ASP A 1 84 ? 9.476 1.658 -9.009 1.00 87.75 84 ASP A O 1
ATOM 673 N N . LEU A 1 85 ? 7.380 2.071 -8.312 1.00 87.44 85 LEU A N 1
ATOM 674 C CA . LEU A 1 85 ? 6.842 2.046 -9.665 1.00 87.44 85 LEU A CA 1
ATOM 675 C C . LEU A 1 85 ? 7.432 3.177 -10.498 1.00 87.44 85 LEU A C 1
ATOM 677 O O . LEU A 1 85 ? 7.821 2.943 -11.638 1.00 87.44 85 LEU A O 1
ATOM 681 N N . ARG A 1 86 ? 7.539 4.382 -9.929 1.00 87.12 86 ARG A N 1
ATOM 682 C CA . ARG A 1 86 ? 8.183 5.503 -10.611 1.00 87.12 86 ARG A CA 1
ATOM 683 C C . ARG A 1 86 ? 9.615 5.145 -11.014 1.00 87.12 86 ARG A C 1
ATOM 685 O O . ARG A 1 86 ? 9.960 5.284 -12.179 1.00 87.12 86 ARG A O 1
ATOM 692 N N . ASN A 1 87 ? 10.411 4.620 -10.084 1.00 88.56 87 ASN A N 1
ATOM 693 C CA . ASN A 1 87 ? 11.795 4.228 -10.357 1.00 88.56 87 ASN A CA 1
ATOM 694 C C . ASN A 1 87 ? 11.905 3.142 -11.441 1.00 88.56 87 ASN A C 1
ATOM 696 O O . ASN A 1 87 ? 12.822 3.177 -12.258 1.00 88.56 87 ASN A O 1
ATOM 700 N N . ILE A 1 88 ? 10.983 2.174 -11.454 1.00 90.31 88 ILE A N 1
ATOM 701 C CA . ILE A 1 88 ? 10.945 1.116 -12.471 1.00 90.31 88 ILE A CA 1
ATOM 702 C C . ILE A 1 88 ? 10.576 1.702 -13.836 1.00 90.31 88 ILE A C 1
ATOM 704 O O . ILE A 1 88 ? 11.254 1.411 -14.816 1.00 90.31 88 ILE A O 1
ATOM 708 N N . LEU A 1 89 ? 9.525 2.520 -13.914 1.00 88.50 89 LEU A N 1
ATOM 709 C CA . LEU A 1 89 ? 9.026 3.064 -15.180 1.00 88.50 89 LEU A CA 1
ATOM 710 C C . LEU A 1 89 ? 9.926 4.156 -15.774 1.00 88.50 89 LEU A C 1
ATOM 712 O O . LEU A 1 89 ? 9.962 4.294 -16.993 1.00 88.50 89 LEU A O 1
ATOM 716 N N . ASP A 1 90 ? 10.669 4.892 -14.944 1.00 89.25 90 ASP A N 1
ATOM 717 C CA . ASP A 1 90 ? 11.648 5.893 -15.391 1.00 89.25 90 ASP A CA 1
ATOM 718 C C . ASP A 1 90 ? 12.932 5.238 -15.966 1.00 89.25 90 ASP A C 1
ATOM 720 O O . ASP A 1 90 ? 13.783 5.927 -16.534 1.00 89.25 90 ASP A O 1
ATOM 724 N N . SER A 1 91 ? 13.097 3.913 -15.841 1.00 90.56 91 SER A N 1
ATOM 725 C CA . SER A 1 91 ? 14.276 3.194 -16.338 1.00 90.56 91 SER A CA 1
ATOM 726 C C . SER A 1 91 ? 14.275 3.050 -17.869 1.00 90.56 91 SER A C 1
ATOM 728 O O . SER A 1 91 ? 13.300 2.546 -18.434 1.00 90.56 91 SER A O 1
ATOM 730 N N . PRO A 1 92 ? 15.392 3.363 -18.563 1.00 88.94 92 PRO A N 1
ATOM 731 C CA . PRO A 1 92 ? 15.498 3.211 -20.018 1.00 88.94 92 PRO A CA 1
ATOM 732 C C . PRO A 1 92 ? 15.493 1.744 -20.474 1.00 88.94 92 PRO A C 1
ATOM 734 O O . PRO A 1 92 ? 15.333 1.461 -21.659 1.00 88.94 92 PRO A O 1
ATOM 737 N N . TYR A 1 93 ? 15.671 0.804 -19.542 1.00 91.62 93 TYR A N 1
ATOM 738 C CA . TYR A 1 93 ? 15.718 -0.629 -19.820 1.00 91.62 93 TYR A CA 1
ATOM 739 C C . TYR A 1 93 ? 14.351 -1.314 -19.709 1.00 91.62 93 TYR A C 1
ATOM 741 O O . TYR A 1 93 ? 14.260 -2.525 -19.928 1.00 91.62 93 TYR A O 1
ATOM 749 N N . ILE A 1 94 ? 13.284 -0.578 -19.382 1.00 90.50 94 ILE A N 1
ATOM 750 C CA . ILE A 1 94 ? 11.906 -1.074 -19.455 1.00 90.50 94 ILE A CA 1
ATOM 751 C C . ILE A 1 94 ? 11.341 -0.806 -20.843 1.00 90.50 94 ILE A C 1
ATOM 753 O O . ILE A 1 94 ? 11.413 0.306 -21.363 1.00 90.50 94 ILE A O 1
ATOM 757 N N . ARG A 1 95 ? 10.760 -1.843 -21.455 1.00 89.12 95 ARG A N 1
ATOM 758 C CA . ARG A 1 95 ? 10.185 -1.700 -22.787 1.00 89.12 95 ARG A CA 1
ATOM 759 C C . ARG A 1 95 ? 8.807 -1.040 -22.711 1.00 89.12 95 ARG A C 1
ATOM 761 O O . ARG A 1 95 ? 8.050 -1.324 -21.779 1.00 89.12 95 ARG A O 1
ATOM 768 N N . PRO A 1 96 ? 8.442 -0.235 -23.720 1.00 84.38 96 PRO A N 1
ATOM 769 C CA . PRO A 1 96 ? 7.119 0.372 -23.872 1.00 84.38 96 PRO A CA 1
ATOM 770 C C . PRO A 1 96 ? 5.937 -0.547 -23.554 1.00 84.38 96 PRO A C 1
ATOM 772 O O . PRO A 1 96 ? 5.026 -0.183 -22.813 1.00 84.38 96 PRO A O 1
ATOM 775 N N . GLU A 1 97 ? 5.961 -1.757 -24.102 1.00 83.94 97 GLU A N 1
ATOM 776 C CA . GLU A 1 97 ? 4.901 -2.750 -23.970 1.00 83.94 97 GLU A CA 1
ATOM 777 C C . GLU A 1 97 ? 4.799 -3.352 -22.560 1.00 83.94 97 GLU A C 1
ATOM 779 O O . GLU A 1 97 ? 3.738 -3.841 -22.171 1.00 83.94 97 GLU A O 1
ATOM 784 N N . GLU A 1 98 ? 5.876 -3.294 -21.773 1.00 87.50 98 GLU A N 1
ATOM 785 C CA . GLU A 1 98 ? 5.911 -3.813 -20.403 1.00 87.50 98 GLU A CA 1
ATOM 786 C C . GLU A 1 98 ? 5.317 -2.826 -19.403 1.00 87.50 98 GLU A C 1
ATOM 788 O O . GLU A 1 98 ? 4.796 -3.264 -18.381 1.00 87.50 98 GLU A O 1
ATOM 793 N N . ILE A 1 99 ? 5.333 -1.523 -19.709 1.00 86.94 99 ILE A N 1
ATOM 794 C CA . ILE A 1 99 ? 4.826 -0.461 -18.826 1.00 86.94 99 ILE A CA 1
ATOM 795 C C . ILE A 1 99 ? 3.407 -0.780 -18.359 1.00 86.94 99 ILE A C 1
ATOM 797 O O . ILE A 1 99 ? 3.147 -0.773 -17.160 1.00 86.94 99 ILE A O 1
ATOM 801 N N . ARG A 1 100 ? 2.510 -1.143 -19.288 1.00 86.12 100 ARG A N 1
ATOM 802 C CA . ARG A 1 100 ? 1.120 -1.491 -18.958 1.00 86.12 100 ARG A CA 1
ATOM 803 C C . ARG A 1 100 ? 1.051 -2.677 -17.998 1.00 86.12 100 ARG A C 1
ATOM 805 O O . ARG A 1 100 ? 0.440 -2.569 -16.946 1.00 86.12 100 ARG A O 1
ATOM 812 N N . SER A 1 101 ? 1.732 -3.777 -18.320 1.00 88.75 101 SER A N 1
ATOM 813 C CA . SER A 1 101 ? 1.714 -4.976 -17.473 1.00 88.75 101 SER A CA 1
ATOM 814 C C . SER A 1 101 ? 2.328 -4.732 -16.091 1.00 88.75 101 SER A C 1
ATOM 816 O O . SER A 1 101 ? 1.885 -5.338 -15.115 1.00 88.75 101 SER A O 1
ATOM 818 N N . ILE A 1 102 ? 3.342 -3.868 -15.998 1.00 89.19 102 ILE A N 1
ATOM 819 C CA . ILE A 1 102 ? 3.937 -3.453 -14.728 1.00 89.19 102 ILE A CA 1
ATOM 820 C C . ILE A 1 102 ? 2.910 -2.647 -13.934 1.00 89.19 102 ILE A C 1
ATOM 822 O O . ILE A 1 102 ? 2.624 -3.017 -12.799 1.00 89.19 102 ILE A O 1
ATOM 826 N N . SER A 1 103 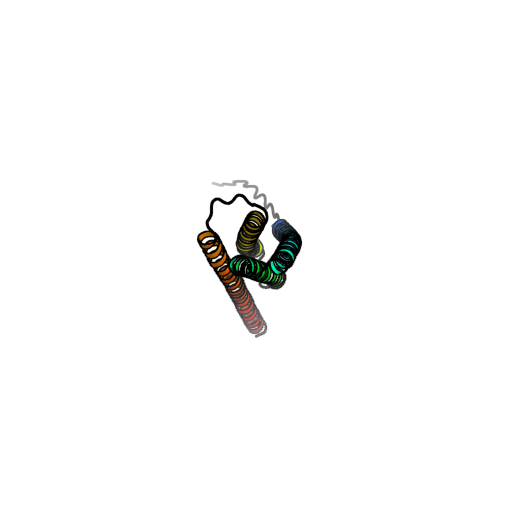? 2.336 -1.595 -14.525 1.00 88.50 103 SER A N 1
ATOM 827 C CA . SER A 1 103 ? 1.329 -0.749 -13.879 1.00 88.50 103 SER A CA 1
ATOM 828 C C . SER A 1 103 ? 0.132 -1.555 -13.385 1.00 88.50 103 SER A C 1
ATOM 830 O O . SER A 1 103 ? -0.220 -1.433 -12.217 1.00 88.50 103 SER A O 1
ATOM 832 N N . ASP A 1 104 ? -0.429 -2.427 -14.222 1.00 88.19 104 ASP A N 1
ATOM 833 C CA . ASP A 1 104 ? -1.586 -3.254 -13.868 1.00 88.19 104 ASP A CA 1
ATOM 834 C C . ASP A 1 104 ? -1.262 -4.169 -12.673 1.00 88.19 104 ASP A C 1
ATOM 836 O O . ASP A 1 104 ? -2.017 -4.239 -11.710 1.00 88.19 104 ASP A O 1
ATOM 840 N N . ALA A 1 105 ? -0.067 -4.772 -12.647 1.00 89.19 105 ALA A N 1
ATOM 841 C CA . ALA A 1 105 ? 0.348 -5.637 -11.542 1.00 89.19 105 ALA A CA 1
ATOM 842 C C . ALA A 1 105 ? 0.506 -4.913 -10.191 1.00 89.19 105 ALA A C 1
ATOM 844 O O . ALA A 1 105 ? 0.445 -5.576 -9.152 1.00 89.19 105 ALA A O 1
ATOM 845 N N . PHE A 1 106 ? 0.776 -3.602 -10.192 1.00 90.12 106 PHE A N 1
ATOM 846 C CA . PHE A 1 106 ? 0.796 -2.784 -8.976 1.00 90.12 106 PHE A CA 1
ATOM 847 C C . PHE A 1 106 ? -0.596 -2.226 -8.647 1.00 90.12 106 PHE A C 1
ATOM 849 O O . PHE A 1 106 ? -0.954 -2.223 -7.470 1.00 90.12 106 PHE A O 1
ATOM 856 N N . ASN A 1 107 ? -1.396 -1.843 -9.652 1.00 89.50 107 ASN A N 1
ATOM 857 C CA . ASN A 1 107 ? -2.802 -1.447 -9.486 1.00 89.50 107 ASN A CA 1
ATOM 858 C C . ASN A 1 107 ? -3.597 -2.539 -8.766 1.00 89.50 107 ASN A C 1
ATOM 860 O O . ASN A 1 107 ? -4.228 -2.253 -7.757 1.00 89.50 107 ASN A O 1
ATOM 864 N N . ASP A 1 108 ? -3.450 -3.800 -9.180 1.00 91.19 108 ASP A N 1
ATOM 865 C CA . ASP A 1 108 ? -4.125 -4.943 -8.550 1.00 91.19 108 ASP A CA 1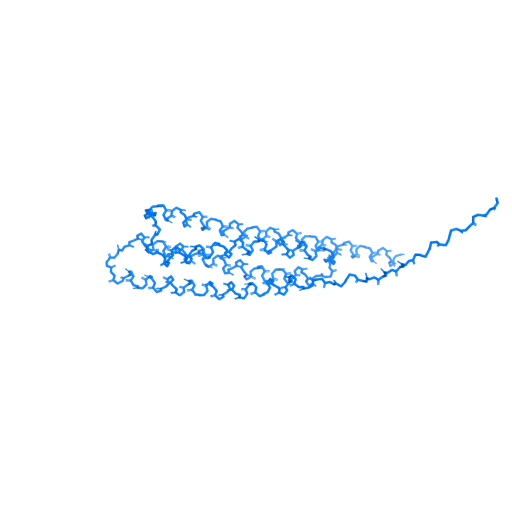
ATOM 866 C C . ASP A 1 108 ? -3.823 -5.075 -7.044 1.00 91.19 108 ASP A C 1
ATOM 868 O O . ASP A 1 108 ? -4.606 -5.643 -6.281 1.00 91.19 108 ASP A O 1
ATOM 872 N N . ILE A 1 109 ? -2.650 -4.619 -6.588 1.00 92.06 109 ILE A N 1
ATOM 873 C CA . ILE A 1 109 ? -2.313 -4.602 -5.158 1.00 92.06 109 ILE A CA 1
ATOM 874 C C . ILE A 1 109 ? -2.960 -3.395 -4.474 1.00 92.06 109 ILE A C 1
ATOM 876 O O . ILE A 1 109 ? -3.477 -3.530 -3.364 1.00 92.06 109 ILE A O 1
ATOM 880 N N . ILE A 1 110 ? -2.925 -2.225 -5.116 1.00 91.38 110 ILE A N 1
ATOM 881 C CA . ILE A 1 110 ? -3.531 -1.004 -4.577 1.00 91.38 110 ILE A CA 1
ATOM 882 C C . ILE A 1 110 ? -5.039 -1.162 -4.423 1.00 91.38 110 ILE A C 1
ATOM 884 O O . ILE A 1 110 ? -5.558 -0.842 -3.359 1.00 91.38 110 ILE A O 1
ATOM 888 N N . ASP A 1 111 ? -5.719 -1.709 -5.425 1.00 91.19 111 ASP A N 1
ATOM 889 C CA . ASP A 1 111 ? -7.168 -1.896 -5.402 1.00 91.19 111 ASP A CA 1
ATOM 890 C C . ASP A 1 111 ? -7.585 -2.822 -4.248 1.00 91.19 111 ASP A C 1
ATOM 892 O O . ASP A 1 111 ? -8.424 -2.450 -3.430 1.00 91.19 111 ASP A O 1
ATOM 896 N N . ARG A 1 112 ? -6.899 -3.963 -4.069 1.00 92.31 112 ARG A N 1
ATOM 897 C CA . ARG A 1 112 ? -7.120 -4.858 -2.914 1.00 92.31 112 ARG A CA 1
ATOM 898 C C . ARG A 1 112 ? -6.867 -4.161 -1.572 1.00 92.31 112 ARG A C 1
ATOM 900 O O . ARG A 1 112 ? -7.622 -4.333 -0.620 1.00 92.31 112 ARG A O 1
ATOM 907 N N . SER A 1 113 ? -5.815 -3.348 -1.488 1.00 91.25 113 SER A N 1
ATOM 908 C CA . SER A 1 113 ? -5.493 -2.570 -0.286 1.00 91.25 113 SER A CA 1
ATOM 909 C C . SER A 1 113 ? -6.548 -1.499 0.027 1.00 91.25 113 SER A C 1
ATOM 911 O O . SER A 1 113 ? -6.823 -1.226 1.197 1.00 91.25 113 SER A O 1
ATOM 913 N N . LEU A 1 114 ? -7.162 -0.905 -0.997 1.00 90.25 114 LEU A N 1
ATOM 914 C CA . LEU A 1 114 ? -8.248 0.061 -0.846 1.00 90.25 114 LEU A CA 1
ATOM 915 C C . LEU A 1 114 ? -9.538 -0.603 -0.364 1.00 90.25 114 LEU A C 1
ATOM 917 O O . LEU A 1 114 ? -10.131 -0.120 0.600 1.00 90.25 114 LEU A O 1
ATOM 921 N N . GLU A 1 115 ? -9.918 -1.735 -0.957 1.00 90.50 115 GLU A N 1
ATOM 922 C CA . GLU A 1 115 ? -11.061 -2.541 -0.507 1.00 90.50 115 GLU A CA 1
ATOM 923 C C . GLU A 1 115 ? -10.934 -2.908 0.981 1.00 90.50 115 GLU A C 1
ATOM 925 O O . GLU A 1 115 ? -11.877 -2.749 1.763 1.00 90.50 115 GLU A O 1
ATOM 930 N N . ASP A 1 116 ? -9.732 -3.313 1.403 1.00 88.62 116 ASP A N 1
ATOM 931 C CA . ASP A 1 116 ? -9.429 -3.617 2.800 1.00 88.62 116 ASP A CA 1
ATOM 932 C C . ASP A 1 116 ? -9.666 -2.409 3.724 1.00 88.62 116 ASP A C 1
ATOM 934 O O . ASP A 1 116 ? -10.209 -2.548 4.824 1.00 88.62 116 ASP A O 1
ATOM 938 N N . LEU A 1 117 ? -9.250 -1.210 3.305 1.00 89.81 117 LEU A N 1
ATOM 939 C CA . LEU A 1 117 ? -9.408 0.018 4.088 1.00 89.81 117 LEU A CA 1
ATOM 940 C C . LEU A 1 117 ? -10.865 0.483 4.155 1.00 89.81 117 LEU A C 1
ATOM 942 O O . LEU A 1 117 ? -11.307 0.918 5.222 1.00 89.81 117 LEU A O 1
ATOM 946 N N . GLU A 1 118 ? -11.616 0.364 3.063 1.00 88.25 118 GLU A N 1
ATOM 947 C CA . GLU A 1 118 ? -13.053 0.646 3.037 1.00 88.25 118 GLU A CA 1
ATOM 948 C C . GLU A 1 118 ? -13.808 -0.288 3.982 1.00 88.25 118 GLU A C 1
ATOM 950 O O . GLU A 1 118 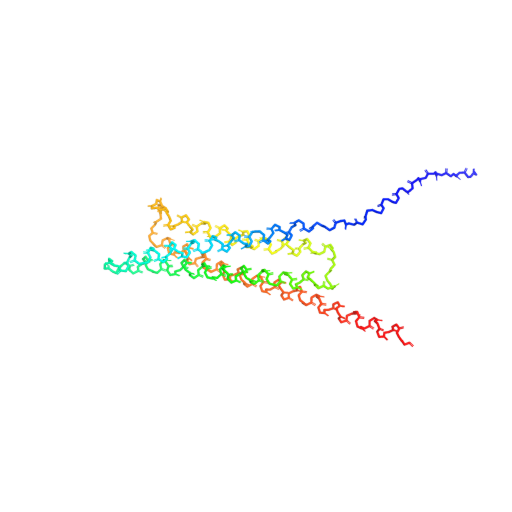? -14.624 0.160 4.796 1.00 88.25 118 GLU A O 1
ATOM 955 N N . PHE A 1 119 ? -13.471 -1.578 3.961 1.00 86.69 119 PHE A N 1
ATOM 956 C CA . PHE A 1 119 ? -14.028 -2.545 4.896 1.00 86.69 119 PHE A CA 1
ATOM 957 C C . PHE A 1 119 ? -13.688 -2.191 6.356 1.00 86.69 119 PHE A C 1
ATOM 959 O O . PHE A 1 119 ? -14.564 -2.226 7.224 1.00 86.69 119 PHE A O 1
ATOM 966 N N . MET A 1 120 ? -12.453 -1.757 6.646 1.00 85.56 120 MET A N 1
ATOM 967 C CA . MET A 1 120 ? -12.079 -1.268 7.984 1.00 85.56 120 MET A CA 1
ATOM 968 C C . MET A 1 120 ? -12.860 -0.019 8.400 1.00 85.56 120 MET A C 1
ATOM 970 O O . MET A 1 120 ? -13.263 0.099 9.560 1.00 85.56 120 MET A O 1
ATOM 974 N N . GLN A 1 121 ? -13.095 0.912 7.478 1.00 84.75 121 GLN A N 1
ATOM 975 C CA . GLN A 1 121 ? -13.902 2.095 7.748 1.00 84.75 121 GLN A CA 1
ATOM 976 C C . GLN A 1 121 ? -15.336 1.698 8.106 1.00 84.75 121 GLN A C 1
ATOM 978 O O . GLN A 1 121 ? -15.867 2.151 9.123 1.00 84.75 121 GLN A O 1
ATOM 983 N N . GLN A 1 122 ? -15.947 0.799 7.336 1.00 84.19 122 GLN A N 1
ATOM 984 C CA . GLN A 1 122 ? -17.280 0.277 7.634 1.00 84.19 122 GLN A CA 1
ATOM 985 C C . GLN A 1 122 ? -17.318 -0.426 8.995 1.00 84.19 122 GLN A C 1
ATOM 987 O O . GLN A 1 122 ? -18.232 -0.178 9.783 1.00 84.19 122 GLN A O 1
ATOM 992 N N . LEU A 1 123 ? -16.302 -1.229 9.321 1.00 82.00 123 LEU A N 1
ATOM 993 C CA . LEU A 1 123 ? -16.189 -1.943 10.595 1.00 82.00 123 LEU A CA 1
ATOM 994 C C . LEU A 1 123 ? -16.138 -1.006 11.811 1.00 82.00 123 LEU A C 1
ATOM 996 O O . LEU A 1 123 ? -16.683 -1.336 12.862 1.00 82.00 123 LEU A O 1
ATOM 1000 N N . LEU A 1 124 ? -15.493 0.157 11.681 1.00 77.69 124 LEU A N 1
ATOM 1001 C CA . LEU A 1 124 ? -15.409 1.155 12.752 1.00 77.69 124 LEU A CA 1
ATOM 1002 C C . LEU A 1 124 ? -16.648 2.046 12.869 1.00 77.69 124 LEU A C 1
ATOM 1004 O O . LEU A 1 124 ? -16.916 2.574 13.948 1.00 77.69 124 LEU A O 1
ATOM 1008 N N . THR A 1 125 ? -17.364 2.255 11.764 1.00 75.50 125 THR A N 1
ATOM 1009 C CA . THR A 1 125 ? -18.483 3.210 11.698 1.00 75.50 125 THR A CA 1
ATOM 1010 C C . THR A 1 125 ? -19.834 2.528 11.914 1.00 75.50 125 THR A C 1
ATOM 1012 O O . THR A 1 125 ? -20.781 3.152 12.392 1.00 75.50 125 THR A O 1
ATOM 1015 N N . SER A 1 126 ? -19.941 1.242 11.580 1.00 65.44 126 SER A N 1
ATOM 1016 C CA . SER A 1 126 ? -21.168 0.474 11.763 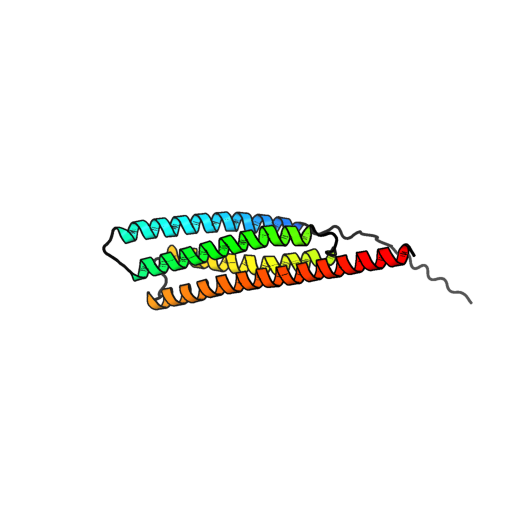1.00 65.44 126 SER A CA 1
ATOM 1017 C C . SER A 1 126 ? -21.258 -0.084 13.187 1.00 65.44 126 SER A C 1
ATOM 1019 O O . SER A 1 126 ? -20.519 -0.974 13.596 1.00 65.44 126 SER A O 1
ATOM 1021 N N . ASN A 1 127 ? -22.253 0.386 13.940 1.00 54.62 127 ASN A N 1
ATOM 1022 C CA . ASN A 1 127 ? -22.683 -0.255 15.190 1.00 54.62 127 ASN A CA 1
ATOM 1023 C C . ASN A 1 127 ? -23.427 -1.591 14.948 1.00 54.62 127 ASN A C 1
ATOM 1025 O O . ASN A 1 127 ? -23.934 -2.175 15.901 1.00 54.62 127 ASN A O 1
ATOM 1029 N N . SER A 1 128 ? -23.561 -2.042 13.691 1.00 44.59 128 SER A N 1
ATOM 1030 C CA . SER A 1 128 ? -24.570 -3.028 13.269 1.00 44.59 128 SER A CA 1
ATOM 1031 C C . SER A 1 128 ? -24.014 -4.320 12.670 1.00 44.59 128 SER A C 1
ATOM 1033 O O . SER A 1 128 ? -24.786 -5.115 12.137 1.00 44.59 128 SER A O 1
ATOM 1035 N N . LEU A 1 129 ? -22.704 -4.551 12.706 1.00 52.41 129 LEU A N 1
ATOM 1036 C CA . LEU A 1 129 ? -22.202 -5.851 12.286 1.00 52.41 129 LEU A CA 1
ATOM 1037 C C . LEU A 1 129 ? -22.614 -6.881 13.335 1.00 52.41 129 LEU A C 1
ATOM 1039 O O . LEU A 1 129 ? -22.148 -6.809 14.472 1.00 52.41 129 LEU A O 1
ATOM 1043 N N . GLU A 1 130 ? -23.457 -7.832 12.929 1.00 59.50 130 GLU A N 1
ATOM 1044 C CA . GLU A 1 130 ? -23.969 -8.978 13.704 1.00 59.50 130 GLU A CA 1
ATOM 1045 C C . GLU A 1 130 ? -22.863 -9.947 14.188 1.00 59.50 130 GLU A C 1
ATOM 1047 O O . GLU A 1 130 ? -23.125 -11.099 14.510 1.00 59.50 130 GLU A O 1
ATOM 1052 N N . MET A 1 131 ? -21.610 -9.490 14.232 1.00 69.50 131 MET A N 1
ATOM 1053 C CA . MET A 1 131 ? -20.436 -10.233 14.666 1.00 69.50 131 MET A CA 1
ATOM 1054 C C . MET A 1 131 ? -20.165 -10.023 16.157 1.00 69.50 131 MET A C 1
ATOM 1056 O O . MET A 1 131 ? -20.244 -8.912 16.698 1.00 69.50 131 MET A O 1
ATOM 1060 N N . THR A 1 132 ? -19.752 -11.095 16.813 1.00 78.19 132 THR A N 1
ATOM 1061 C CA . THR A 1 132 ? -19.218 -11.073 18.172 1.00 78.19 132 THR A CA 1
ATOM 1062 C C . THR A 1 132 ? -17.849 -10.380 18.219 1.00 78.19 132 THR A C 1
ATOM 1064 O O . THR A 1 132 ? -17.119 -10.306 17.228 1.00 78.19 132 THR A O 1
ATOM 1067 N N . ASP A 1 133 ? -17.444 -9.892 19.397 1.00 76.38 133 ASP A N 1
ATOM 1068 C CA . ASP A 1 133 ? -16.122 -9.271 19.585 1.00 76.38 133 ASP A CA 1
ATOM 1069 C C . ASP A 1 133 ? -14.950 -10.199 19.219 1.00 76.38 133 ASP A C 1
ATOM 1071 O O . ASP A 1 133 ? -13.885 -9.718 18.819 1.00 76.38 133 ASP A O 1
ATOM 1075 N N . ALA A 1 134 ? -15.146 -11.515 19.351 1.00 79.62 134 ALA A N 1
ATOM 1076 C CA . ALA A 1 134 ? -14.176 -12.536 18.972 1.00 79.62 134 ALA A CA 1
ATOM 1077 C C . ALA A 1 134 ? -14.062 -12.678 17.447 1.00 79.62 134 ALA A C 1
ATOM 1079 O O . ALA A 1 134 ? -12.952 -12.652 16.919 1.00 79.62 134 ALA A O 1
ATOM 1080 N N . GLU A 1 135 ? -15.191 -12.751 16.738 1.00 83.00 135 GLU A N 1
ATOM 1081 C CA . GLU A 1 135 ? -15.216 -12.789 15.269 1.00 83.00 135 GLU A CA 1
ATOM 1082 C C . GLU A 1 135 ? -14.608 -11.516 14.676 1.00 83.00 135 GLU A C 1
ATOM 1084 O O . GLU A 1 135 ? -13.761 -11.592 13.786 1.00 83.00 135 GLU A O 1
ATOM 1089 N N . ARG A 1 136 ? -14.939 -10.344 15.237 1.00 84.06 136 ARG A N 1
ATOM 1090 C CA . ARG A 1 136 ? -14.337 -9.063 14.836 1.00 84.06 136 ARG A CA 1
ATOM 1091 C C . ARG A 1 136 ? -12.819 -9.071 14.985 1.00 84.06 136 ARG A C 1
ATOM 1093 O O . ARG A 1 136 ? -12.104 -8.569 14.120 1.00 84.06 136 ARG A O 1
ATOM 1100 N N . LEU A 1 137 ? -12.314 -9.614 16.091 1.00 83.44 137 LEU A N 1
ATOM 1101 C CA . LEU A 1 137 ? -10.877 -9.679 16.335 1.00 83.44 137 LEU A CA 1
ATOM 1102 C C . LEU A 1 137 ? -10.171 -10.615 15.347 1.00 83.44 137 LEU A C 1
ATOM 1104 O O . LEU A 1 137 ? -9.078 -10.277 14.896 1.00 83.44 137 LEU A O 1
ATOM 1108 N N . GLU A 1 138 ? -10.779 -11.750 14.991 1.00 87.31 138 GLU A N 1
ATOM 1109 C CA . GLU A 1 138 ? -10.187 -12.669 14.013 1.00 87.31 138 GLU A CA 1
ATOM 1110 C C . GLU A 1 138 ? -10.172 -12.068 12.607 1.00 87.31 138 GLU A C 1
ATOM 1112 O O . GLU A 1 138 ? -9.145 -12.125 11.934 1.00 87.31 138 GLU A O 1
ATOM 1117 N N . VAL A 1 139 ? -11.250 -11.392 12.201 1.00 88.94 139 VAL A N 1
ATOM 1118 C CA . VAL A 1 139 ? -11.292 -10.645 10.936 1.00 88.94 139 VAL A CA 1
ATOM 1119 C C . VAL A 1 139 ? -10.168 -9.606 10.880 1.00 88.94 139 VAL A C 1
ATOM 1121 O O . VAL A 1 139 ? -9.408 -9.563 9.915 1.00 88.94 139 VAL A O 1
ATOM 1124 N N . LEU A 1 140 ? -9.983 -8.818 11.946 1.00 89.25 140 LEU A N 1
ATOM 1125 C CA . LEU A 1 140 ? -8.881 -7.853 12.035 1.00 89.25 140 LEU A CA 1
ATOM 1126 C C . LEU A 1 140 ? -7.504 -8.523 11.980 1.00 89.25 140 LEU A C 1
ATOM 1128 O O . LEU A 1 140 ? -6.563 -7.974 11.406 1.00 89.25 140 LEU A O 1
ATOM 1132 N N . ARG A 1 141 ? -7.361 -9.708 12.580 1.00 89.44 141 ARG A N 1
ATOM 1133 C CA . ARG A 1 141 ? -6.111 -10.472 12.552 1.00 89.44 141 ARG A CA 1
ATOM 1134 C C . ARG A 1 141 ? -5.793 -10.950 11.137 1.00 89.44 141 ARG A C 1
ATOM 1136 O O . ARG A 1 141 ? -4.650 -10.805 10.703 1.00 89.44 141 ARG A O 1
ATOM 1143 N N . GLN A 1 142 ? -6.793 -11.461 10.423 1.00 91.12 142 GLN A N 1
ATOM 1144 C CA . GLN A 1 142 ? -6.657 -11.879 9.033 1.00 91.12 142 GLN A CA 1
ATOM 1145 C C . GLN A 1 142 ? -6.315 -10.689 8.135 1.00 91.12 142 GLN A C 1
ATOM 1147 O O . GLN A 1 142 ? -5.373 -10.766 7.353 1.00 91.12 142 GLN A O 1
ATOM 1152 N N . GLN A 1 143 ? -6.999 -9.557 8.315 1.00 91.06 143 GLN A N 1
ATOM 1153 C CA . GLN A 1 143 ? -6.744 -8.347 7.537 1.00 91.06 143 GLN A CA 1
ATOM 1154 C C . GLN A 1 143 ? -5.331 -7.805 7.746 1.00 91.06 143 GLN A C 1
ATOM 1156 O O . GLN A 1 143 ? -4.637 -7.401 6.810 1.00 91.06 143 GLN A O 1
ATOM 1161 N N . LYS A 1 144 ? -4.868 -7.834 8.997 1.00 90.75 144 LYS A N 1
ATOM 1162 C CA . LYS A 1 144 ? -3.493 -7.481 9.329 1.00 90.75 144 LYS A CA 1
ATOM 1163 C C . LYS A 1 144 ? -2.501 -8.389 8.612 1.00 90.75 144 LYS A C 1
ATOM 1165 O O . LYS A 1 144 ? -1.511 -7.877 8.097 1.00 90.75 144 LYS A O 1
ATOM 1170 N N . GLU A 1 145 ? -2.738 -9.694 8.565 1.00 93.06 145 GLU A N 1
ATOM 1171 C CA . GLU A 1 145 ? -1.843 -10.600 7.847 1.00 93.06 145 GLU A CA 1
ATOM 1172 C C . GLU A 1 145 ? -1.877 -10.350 6.335 1.00 93.06 145 GLU A C 1
ATOM 1174 O O . GLU A 1 145 ? -0.818 -10.203 5.729 1.00 93.06 145 GLU A O 1
ATOM 1179 N N . ASN A 1 146 ? -3.064 -10.157 5.754 1.00 92.25 146 ASN A N 1
ATOM 1180 C CA . ASN A 1 146 ? -3.224 -9.787 4.345 1.00 92.25 146 ASN A CA 1
ATOM 1181 C C . ASN A 1 146 ? -2.413 -8.525 3.999 1.00 92.25 146 ASN A C 1
ATOM 1183 O O . ASN A 1 146 ? -1.658 -8.533 3.028 1.00 92.25 146 ASN A O 1
ATOM 1187 N N . SER A 1 147 ? -2.456 -7.484 4.845 1.00 92.06 147 SER A N 1
ATOM 1188 C CA . SER A 1 147 ? -1.663 -6.258 4.638 1.00 92.06 147 SER A CA 1
ATOM 1189 C C . SER A 1 147 ? -0.150 -6.520 4.575 1.00 92.06 147 SER A C 1
ATOM 1191 O O . SER A 1 147 ? 0.570 -5.888 3.802 1.00 92.06 147 SER A O 1
ATOM 1193 N N . ARG A 1 148 ? 0.353 -7.495 5.346 1.00 92.50 148 ARG A N 1
ATOM 1194 C CA . ARG A 1 148 ? 1.776 -7.877 5.348 1.00 92.50 148 ARG A CA 1
ATOM 1195 C C . ARG A 1 148 ? 2.136 -8.697 4.116 1.00 92.50 148 ARG A C 1
ATOM 1197 O O . ARG A 1 148 ? 3.213 -8.498 3.556 1.00 92.50 148 ARG A O 1
ATOM 1204 N N . VAL A 1 149 ? 1.243 -9.590 3.694 1.00 94.62 149 VAL A N 1
ATOM 1205 C CA . VAL A 1 149 ? 1.402 -10.380 2.468 1.00 94.62 149 VAL A CA 1
ATOM 1206 C C . VAL A 1 149 ? 1.460 -9.462 1.251 1.00 94.62 149 VAL A C 1
ATOM 1208 O O . VAL A 1 149 ? 2.370 -9.605 0.440 1.00 94.62 149 VAL A O 1
ATOM 1211 N N . MET A 1 150 ? 0.570 -8.471 1.158 1.00 94.19 150 MET A N 1
ATOM 1212 C CA . MET A 1 150 ? 0.587 -7.501 0.060 1.00 94.19 150 MET A CA 1
ATOM 1213 C C . MET A 1 150 ? 1.887 -6.693 0.024 1.00 94.19 150 MET A C 1
ATOM 1215 O O . MET A 1 150 ? 2.484 -6.545 -1.038 1.00 94.19 150 MET A O 1
ATOM 1219 N N . MET A 1 151 ? 2.393 -6.236 1.176 1.00 93.00 151 MET A N 1
ATOM 1220 C CA . MET A 1 151 ? 3.707 -5.581 1.235 1.00 93.00 151 MET A CA 1
ATOM 1221 C C . MET A 1 151 ? 4.837 -6.486 0.720 1.00 93.00 151 MET A C 1
ATOM 1223 O O . MET A 1 151 ? 5.707 -6.032 -0.020 1.00 93.00 151 MET A O 1
ATOM 1227 N N . ALA A 1 152 ? 4.836 -7.766 1.101 1.00 94.38 152 ALA A N 1
ATOM 1228 C CA . ALA A 1 152 ? 5.825 -8.723 0.609 1.00 94.38 152 ALA A CA 1
ATOM 1229 C C . ALA A 1 152 ? 5.685 -8.966 -0.905 1.00 94.38 152 ALA A C 1
ATOM 1231 O O . ALA A 1 152 ? 6.690 -9.127 -1.597 1.00 94.38 152 ALA A O 1
ATOM 1232 N N . GLU A 1 153 ? 4.454 -8.955 -1.422 1.00 94.50 153 GLU A N 1
ATOM 1233 C CA . GLU A 1 153 ? 4.164 -9.073 -2.850 1.00 94.50 153 GLU A CA 1
ATOM 1234 C C . GLU A 1 153 ? 4.732 -7.882 -3.644 1.00 94.50 153 GLU A C 1
ATOM 1236 O O . GLU A 1 153 ? 5.414 -8.099 -4.650 1.00 94.50 153 GLU A O 1
ATOM 1241 N N . VAL A 1 154 ? 4.521 -6.644 -3.174 1.00 92.69 154 VAL A N 1
ATOM 1242 C CA . VAL A 1 154 ? 5.101 -5.419 -3.767 1.00 92.69 154 VAL A CA 1
ATOM 1243 C C . VAL A 1 154 ? 6.621 -5.523 -3.826 1.00 92.69 154 VAL A C 1
ATOM 1245 O O . VAL A 1 154 ? 7.217 -5.359 -4.890 1.00 92.69 154 VAL A O 1
ATOM 1248 N N . GLU A 1 155 ? 7.245 -5.865 -2.701 1.00 93.19 155 GLU A N 1
ATOM 1249 C CA . GLU A 1 155 ? 8.697 -5.973 -2.581 1.00 93.19 155 GLU A CA 1
ATOM 1250 C C . GLU A 1 155 ? 9.278 -7.055 -3.512 1.00 93.19 155 GLU A C 1
ATOM 1252 O O . GLU A 1 155 ? 10.338 -6.876 -4.116 1.00 93.19 155 GLU A O 1
ATOM 1257 N N . LEU A 1 156 ? 8.578 -8.182 -3.675 1.00 95.19 156 LEU A N 1
ATOM 1258 C CA . LEU A 1 156 ? 8.984 -9.236 -4.604 1.00 95.19 156 LEU A CA 1
ATOM 1259 C C . LEU A 1 156 ? 8.868 -8.778 -6.065 1.00 95.19 156 LEU A C 1
ATOM 1261 O O . LEU A 1 156 ? 9.792 -9.000 -6.853 1.00 95.19 156 LEU A O 1
ATOM 1265 N N . LYS A 1 157 ? 7.753 -8.136 -6.441 1.00 93.31 157 LYS A N 1
ATOM 1266 C CA . LYS A 1 157 ? 7.555 -7.614 -7.804 1.00 93.31 157 LYS A CA 1
ATOM 1267 C C . LYS A 1 157 ? 8.591 -6.544 -8.137 1.00 93.31 157 LYS A C 1
ATOM 1269 O O . LYS A 1 157 ? 9.172 -6.597 -9.220 1.00 93.31 157 LYS A O 1
ATOM 1274 N N . LYS A 1 158 ? 8.875 -5.636 -7.200 1.00 93.50 158 LYS A N 1
ATOM 1275 C CA . LYS A 1 158 ? 9.946 -4.641 -7.306 1.00 93.50 158 LYS A CA 1
ATOM 1276 C C . LYS A 1 158 ? 11.282 -5.304 -7.623 1.00 93.50 158 LYS A C 1
ATOM 1278 O O . LYS A 1 158 ? 11.872 -5.008 -8.660 1.00 93.50 158 LYS A O 1
ATOM 1283 N N . ARG A 1 159 ? 11.722 -6.250 -6.784 1.00 94.94 159 ARG A N 1
ATOM 1284 C CA . ARG A 1 159 ? 12.995 -6.962 -6.980 1.00 94.94 159 ARG A CA 1
ATOM 1285 C C . ARG A 1 159 ? 13.066 -7.673 -8.325 1.00 94.94 159 ARG A C 1
ATOM 1287 O O . ARG A 1 159 ? 14.097 -7.631 -8.988 1.00 94.94 159 ARG A O 1
ATOM 1294 N N . ARG A 1 160 ? 11.963 -8.285 -8.763 1.00 95.00 160 ARG A N 1
ATOM 1295 C CA . ARG A 1 160 ? 11.884 -8.924 -10.082 1.00 95.00 160 ARG A CA 1
ATOM 1296 C C . ARG A 1 160 ? 12.145 -7.928 -11.213 1.00 95.00 160 ARG A C 1
ATOM 1298 O O . ARG A 1 160 ? 12.910 -8.242 -12.117 1.00 95.00 160 ARG A O 1
ATOM 1305 N N . TYR A 1 161 ? 11.512 -6.757 -11.186 1.00 94.19 161 TYR A N 1
ATOM 1306 C CA . TYR A 1 161 ? 11.701 -5.759 -12.242 1.00 94.19 161 TYR A CA 1
ATOM 1307 C C . TYR A 1 161 ? 13.078 -5.096 -12.182 1.00 94.19 161 TYR A C 1
ATOM 1309 O O . TYR A 1 161 ? 13.681 -4.888 -13.230 1.00 94.19 161 TYR A O 1
ATOM 1317 N N . GLN A 1 162 ? 13.617 -4.857 -10.984 1.00 93.44 162 GLN A N 1
ATOM 1318 C CA . GLN A 1 162 ? 14.997 -4.393 -10.810 1.00 93.44 162 GLN A CA 1
ATOM 1319 C C . GLN A 1 162 ? 16.002 -5.374 -11.420 1.00 93.44 162 GLN A C 1
ATOM 1321 O O . GLN A 1 162 ? 16.845 -4.968 -12.209 1.00 93.44 162 GLN A O 1
ATOM 1326 N N . PHE A 1 163 ? 15.839 -6.674 -11.169 1.00 95.44 163 PHE A N 1
ATOM 1327 C CA . PHE A 1 163 ? 16.694 -7.696 -11.771 1.00 95.44 163 PHE A CA 1
ATOM 1328 C C . PHE A 1 163 ? 16.624 -7.702 -13.307 1.00 95.44 163 PHE A C 1
ATOM 1330 O O . PHE A 1 163 ? 17.638 -7.863 -13.981 1.00 95.44 163 PHE A O 1
ATOM 1337 N N . VAL A 1 164 ? 15.432 -7.510 -13.885 1.00 94.25 164 VAL A N 1
ATOM 1338 C CA . VAL A 1 164 ? 15.272 -7.408 -15.347 1.00 94.25 164 VAL A CA 1
ATOM 1339 C C . VAL A 1 164 ? 15.995 -6.180 -15.903 1.00 94.25 164 VAL A C 1
ATOM 1341 O O . VAL A 1 164 ? 16.632 -6.282 -16.951 1.00 94.25 164 VAL A O 1
ATOM 1344 N N . ILE A 1 165 ? 15.903 -5.041 -15.213 1.00 93.44 165 ILE A N 1
ATOM 1345 C CA . ILE A 1 165 ? 16.603 -3.803 -15.576 1.00 93.44 165 ILE A CA 1
ATOM 1346 C C . ILE A 1 165 ? 18.119 -4.032 -15.553 1.00 93.44 165 ILE A C 1
ATOM 1348 O O . ILE A 1 165 ? 18.775 -3.804 -16.565 1.00 93.44 165 ILE A O 1
ATOM 1352 N N . GLU A 1 166 ? 18.651 -4.561 -14.449 1.00 94.50 166 GLU A N 1
ATOM 1353 C CA . GLU A 1 166 ? 20.082 -4.848 -14.277 1.00 94.50 166 GLU A CA 1
ATOM 1354 C C . GLU A 1 166 ? 20.604 -5.819 -15.346 1.00 94.50 166 GLU A C 1
ATOM 1356 O O . GLU A 1 166 ? 21.656 -5.598 -15.943 1.00 94.50 166 GLU A O 1
ATOM 1361 N N . LEU A 1 167 ? 19.849 -6.882 -15.651 1.00 95.81 167 LEU A N 1
ATOM 1362 C CA . LEU A 1 167 ? 20.225 -7.850 -16.682 1.00 95.81 167 LEU A CA 1
ATOM 1363 C C . LEU A 1 167 ? 20.361 -7.190 -18.062 1.00 95.81 167 LEU A C 1
ATOM 1365 O O . LEU A 1 167 ? 21.292 -7.497 -18.807 1.00 95.81 167 LEU A O 1
ATOM 1369 N N . ARG A 1 168 ? 19.428 -6.301 -18.413 1.00 94.56 168 ARG A N 1
ATOM 1370 C CA . ARG A 1 168 ? 19.432 -5.597 -19.702 1.00 94.56 168 ARG A CA 1
ATOM 1371 C C . ARG A 1 168 ? 20.529 -4.547 -19.774 1.00 94.56 168 ARG A C 1
ATOM 1373 O O . ARG A 1 168 ? 21.176 -4.439 -20.808 1.00 94.56 168 ARG A O 1
ATOM 1380 N N . GLU A 1 169 ? 20.788 -3.844 -18.678 1.00 93.19 169 GLU A N 1
ATOM 1381 C CA . GLU A 1 169 ? 21.933 -2.941 -18.556 1.00 93.19 169 GLU A CA 1
ATOM 1382 C C . GLU A 1 169 ? 23.253 -3.684 -18.800 1.00 93.19 169 GLU A C 1
ATOM 1384 O O . GLU A 1 169 ? 24.082 -3.257 -19.603 1.00 93.19 169 GLU A O 1
ATOM 1389 N N . MET A 1 170 ? 23.430 -4.854 -18.180 1.00 91.88 170 MET A N 1
ATOM 1390 C CA . MET A 1 170 ? 24.617 -5.683 -18.402 1.00 91.88 170 MET A CA 1
ATOM 1391 C C . MET A 1 170 ? 24.758 -6.129 -19.863 1.00 91.88 170 MET A C 1
ATOM 1393 O O . MET A 1 170 ? 25.865 -6.110 -20.404 1.00 91.88 170 MET A O 1
ATOM 1397 N N . GLN A 1 171 ? 23.656 -6.531 -20.504 1.00 91.31 171 GLN A N 1
ATOM 1398 C CA . GLN A 1 171 ? 23.649 -6.899 -21.923 1.00 91.31 171 GLN A CA 1
ATOM 1399 C C . GLN A 1 171 ? 24.052 -5.719 -22.808 1.00 91.31 171 GLN A C 1
ATOM 1401 O O . GLN A 1 171 ? 24.861 -5.888 -23.719 1.00 91.31 171 GLN A O 1
ATOM 1406 N N . ASP A 1 172 ? 23.541 -4.526 -22.514 1.00 91.81 172 ASP A N 1
ATOM 1407 C CA . ASP A 1 172 ? 23.851 -3.318 -23.268 1.00 91.81 172 ASP A CA 1
ATOM 1408 C C . ASP A 1 172 ? 25.343 -2.964 -23.191 1.00 91.81 172 ASP A C 1
ATOM 1410 O O . ASP A 1 172 ? 25.991 -2.746 -24.217 1.00 91.81 172 ASP A O 1
ATOM 1414 N N . VAL A 1 173 ? 25.935 -3.027 -21.993 1.00 89.75 173 VAL A N 1
ATOM 1415 C CA . VAL A 1 173 ? 27.376 -2.799 -21.791 1.00 89.75 173 VAL A CA 1
ATOM 1416 C C . VAL A 1 173 ? 28.235 -3.809 -22.562 1.00 89.75 173 VAL A C 1
ATOM 1418 O O . VAL A 1 173 ? 29.276 -3.435 -23.108 1.00 89.75 173 VAL A O 1
ATOM 1421 N N . ILE A 1 174 ? 27.840 -5.085 -22.610 1.00 88.19 174 ILE A N 1
ATOM 1422 C CA . ILE A 1 174 ? 28.578 -6.127 -23.346 1.00 88.19 174 ILE A CA 1
ATOM 1423 C C . ILE A 1 174 ? 28.500 -5.874 -24.854 1.00 88.19 174 ILE A C 1
ATOM 1425 O O . ILE A 1 174 ? 29.538 -5.842 -25.517 1.00 88.19 174 ILE A O 1
ATOM 1429 N N . ASN A 1 175 ? 27.301 -5.620 -25.378 1.00 83.56 175 ASN A N 1
ATOM 1430 C CA . ASN A 1 175 ? 27.085 -5.382 -26.806 1.00 83.56 175 ASN A CA 1
ATOM 1431 C C . ASN A 1 175 ? 27.874 -4.158 -27.302 1.00 83.56 175 ASN A C 1
ATOM 1433 O O . ASN A 1 175 ? 28.514 -4.206 -28.353 1.00 83.56 175 ASN A O 1
ATOM 1437 N N . HIS A 1 176 ? 27.909 -3.079 -26.514 1.00 78.50 176 HIS A N 1
ATOM 1438 C CA . HIS A 1 176 ? 28.698 -1.889 -26.838 1.00 78.50 176 HIS A CA 1
ATOM 1439 C C . HIS A 1 176 ? 30.216 -2.126 -26.770 1.00 78.50 176 HIS A C 1
ATOM 1441 O O . HIS A 1 176 ? 30.965 -1.473 -27.492 1.00 78.50 176 HIS A O 1
ATOM 1447 N N . ARG A 1 177 ? 30.702 -3.064 -25.943 1.00 72.56 177 ARG A N 1
ATOM 1448 C CA . ARG A 1 177 ? 32.132 -3.431 -25.902 1.00 72.56 177 ARG A CA 1
ATOM 1449 C C . ARG A 1 177 ? 32.571 -4.245 -27.115 1.00 72.56 177 ARG A C 1
ATOM 1451 O O . ARG A 1 177 ? 33.706 -4.079 -27.555 1.00 72.56 177 ARG A O 1
ATOM 1458 N N . GLU A 1 178 ? 31.711 -5.111 -27.644 1.00 60.69 178 GLU A N 1
ATOM 1459 C CA . GLU A 1 178 ? 32.004 -5.881 -28.861 1.00 60.69 178 GLU A CA 1
ATOM 1460 C C . GLU A 1 178 ? 31.976 -5.003 -30.118 1.00 60.69 178 GLU A C 1
ATOM 1462 O O . GLU A 1 178 ? 32.802 -5.193 -31.001 1.00 60.69 178 GLU A O 1
ATOM 1467 N N . ALA A 1 179 ? 31.106 -3.990 -30.173 1.00 58.81 179 ALA A N 1
ATOM 1468 C CA . ALA A 1 179 ? 31.001 -3.079 -31.318 1.00 58.81 179 ALA A CA 1
ATOM 1469 C C . ALA A 1 179 ? 32.210 -2.135 -31.508 1.00 58.81 179 ALA A C 1
ATOM 1471 O O . ALA A 1 179 ? 32.376 -1.556 -32.580 1.00 58.81 179 ALA A O 1
ATOM 1472 N N . VAL A 1 180 ? 33.033 -1.945 -30.471 1.00 57.41 180 VAL A N 1
ATOM 1473 C CA . VAL A 1 180 ? 34.208 -1.047 -30.479 1.00 57.41 180 VAL A CA 1
ATOM 1474 C C . VAL A 1 180 ? 35.512 -1.801 -30.802 1.00 57.41 180 VAL A C 1
ATOM 1476 O O . VAL A 1 180 ? 36.567 -1.178 -30.936 1.00 57.41 180 VAL A O 1
ATOM 1479 N N . ARG A 1 181 ? 35.463 -3.131 -30.930 1.00 48.88 181 ARG A N 1
ATOM 1480 C CA . ARG A 1 181 ? 36.629 -3.996 -31.155 1.00 48.88 181 ARG A CA 1
ATOM 1481 C C . ARG A 1 181 ? 36.736 -4.454 -32.604 1.00 48.88 181 ARG A C 1
ATOM 1483 O O . ARG A 1 181 ? 37.894 -4.583 -33.058 1.00 48.88 181 ARG A O 1
#

Nearest PDB structures (foldseek):
  8qb9-assembly1_A  TM=3.635E-01  e=2.126E-01  Saccharomyces cerevisiae
  1i49-assembly1_B  TM=3.394E-01  e=5.784E-01  Homo sapiens
  8snb-assembly1_8K  TM=2.916E-01  e=1.654E+00  Strongylocentrotus purpuratus
  7sqc-assembly1_1K  TM=2.753E-01  e=2.869E+00  Chlamydomonas reinhardtii

Radius of gyration: 24.67 Å; Cα contacts (8 Å, |Δi|>4): 89; chains: 1; bounding box: 61×26×101 Å

Mean predicted aligned error: 9.96 Å

Solvent-accessible surface area (backbone atoms only — not comparable to full-atom values): 10470 Å² total; per-residue (Å²): 133,82,89,82,85,86,78,81,78,78,80,76,80,70,73,81,76,76,77,61,62,63,60,56,49,49,54,51,49,52,52,51,50,54,51,52,44,52,52,49,50,52,52,41,51,54,55,46,61,60,44,72,76,42,90,76,55,62,68,58,55,50,48,44,50,45,51,52,50,36,46,53,44,49,51,52,40,48,54,47,50,58,54,50,50,48,59,53,71,71,33,90,63,55,53,81,80,48,51,59,61,54,51,50,64,51,47,63,51,50,54,54,53,47,54,53,49,52,51,51,47,49,64,74,69,48,93,72,67,94,61,52,77,66,55,51,47,50,53,48,52,51,52,38,47,52,45,53,52,52,44,51,50,51,54,51,53,49,52,54,53,50,51,52,33,53,53,47,50,54,51,52,58,50,55,57,56,62,75,76,108

Sequence (181 aa):
MFLVCATGTATAQGWPVYDNTNFISLGKQLIESAKQTSQLLQTVEFLKQQKERIEKVNTVIKQLKAVREIVSNNQKLFDMVRDDLRNILDSPYIRPEEIRSISDAFNDIIDRSLEDLEFMQQLLTSNSLEMTDAERLEVLRQQKENSRVMMAEVELKKRRYQFVIELREMQDVINHREAVR